Protein 4E0A (pdb70)

Organism: Halalkalibacterium halodurans (strain ATCC BAA-125 / DSM 18197 / FERM 7344 / JCM 9153 / C-125) (NCBI:txid272558)

Structure (mmCIF, N/CA/C/O backbone):
data_4E0A
#
_entry.id   4E0A
#
_cell.length_a   39.384
_cell.length_b   99.414
_cell.length_c   39.398
_cell.angle_alpha   90.00
_cell.angle_beta   92.70
_cell.angle_gamma   90.00
#
_symmetry.space_group_name_H-M   'P 1 21 1'
#
loop_
_entity.id
_entity.type
_entity.pdbx_description
1 polymer 'BH1408 protein'
2 non-polymer GLYCEROL
3 non-polymer 'ACETIC ACID'
4 non-polymer 'PHOSPHATE ION'
5 water water
#
loop_
_atom_site.group_PDB
_atom_site.id
_atom_site.type_symbol
_atom_site.label_atom_id
_atom_site.label_alt_id
_atom_site.label_comp_id
_atom_site.label_asym_id
_atom_site.label_entity_id
_atom_site.label_seq_id
_atom_site.pdbx_PDB_ins_code
_atom_site.Cartn_x
_atom_site.Cartn_y
_atom_site.Cartn_z
_atom_site.occupancy
_atom_site.B_iso_or_equiv
_atom_site.auth_seq_id
_atom_site.auth_comp_id
_atom_site.auth_asym_id
_atom_site.auth_atom_id
_atom_site.pdbx_PDB_model_num
ATOM 9 N N . ILE A 1 2 ? 4.602 31.162 -6.880 1.00 19.46 2 ILE A N 1
ATOM 10 C CA . ILE A 1 2 ? 6.032 30.900 -6.756 1.00 18.87 2 ILE A CA 1
ATOM 11 C C . ILE A 1 2 ? 6.810 32.172 -6.427 1.00 17.14 2 ILE A C 1
ATOM 12 O O . ILE A 1 2 ? 6.382 33.281 -6.759 1.00 18.34 2 ILE A O 1
ATOM 17 N N . ILE A 1 3 ? 7.946 31.987 -5.763 1.00 19.01 3 ILE A N 1
ATOM 18 C CA . ILE A 1 3 ? 8.993 32.993 -5.672 1.00 16.88 3 ILE A CA 1
ATOM 19 C C . ILE A 1 3 ? 10.188 32.515 -6.508 1.00 16.01 3 ILE A C 1
ATOM 20 O O . ILE A 1 3 ? 10.599 31.360 -6.424 1.00 12.78 3 ILE A O 1
ATOM 25 N N . ARG A 1 4 ? 10.722 33.402 -7.339 1.00 14.30 4 ARG A N 1
ATOM 26 C CA . ARG A 1 4 ? 11.875 33.077 -8.174 1.00 13.76 4 ARG A CA 1
ATOM 27 C C . ARG A 1 4 ? 12.702 34.336 -8.350 1.00 15.11 4 ARG A C 1
ATOM 28 O O . ARG A 1 4 ? 12.239 35.426 -8.050 1.00 10.10 4 ARG A O 1
ATOM 36 N N . GLU A 1 5 ? 13.925 34.190 -8.838 1.00 12.54 5 GLU A N 1
ATOM 37 C CA . GLU A 1 5 ? 14.693 35.359 -9.213 1.00 15.11 5 GLU A CA 1
ATOM 38 C C . GLU A 1 5 ? 14.080 35.990 -10.443 1.00 13.82 5 GLU A C 1
ATOM 39 O O . GLU A 1 5 ? 13.475 35.314 -11.267 1.00 11.59 5 GLU A O 1
ATOM 45 N N . ALA A 1 6 ? 14.219 37.306 -10.542 1.00 14.67 6 ALA A N 1
ATOM 46 C CA . ALA A 1 6 ? 13.703 38.046 -11.677 1.00 12.38 6 ALA A CA 1
ATOM 47 C C . ALA A 1 6 ? 14.488 37.727 -12.944 1.00 13.88 6 ALA A C 1
ATOM 48 O O . ALA A 1 6 ? 15.624 37.229 -12.901 1.00 15.06 6 ALA A O 1
ATOM 50 N N . THR A 1 7 ? 13.872 38.004 -14.079 1.00 15.93 7 THR A N 1
ATOM 51 C CA . THR A 1 7 ? 14.624 38.080 -15.321 1.00 23.95 7 THR A CA 1
ATOM 52 C C . THR A 1 7 ? 14.436 39.476 -15.895 1.00 23.19 7 THR A C 1
ATOM 53 O O . THR A 1 7 ? 13.597 40.251 -15.421 1.00 16.82 7 THR A O 1
ATOM 57 N N . VAL A 1 8 ? 15.210 39.794 -16.922 1.00 26.95 8 VAL A N 1
ATOM 58 C CA . VAL A 1 8 ? 15.118 41.100 -17.566 1.00 31.28 8 VAL A CA 1
ATOM 59 C C . VAL A 1 8 ? 13.696 41.378 -18.053 1.00 21.33 8 VAL A C 1
ATOM 60 O O . VAL A 1 8 ? 13.198 42.492 -17.936 1.00 23.58 8 VAL A O 1
ATOM 64 N N . GLN A 1 9 ? 13.035 40.343 -18.545 1.00 17.82 9 GLN A N 1
ATOM 65 C CA . GLN A 1 9 ? 11.656 40.427 -19.029 1.00 25.95 9 GLN A CA 1
ATOM 66 C C . GLN A 1 9 ? 10.637 40.871 -17.954 1.00 20.67 9 GLN A C 1
ATOM 67 O O . GLN A 1 9 ? 9.505 41.232 -18.271 1.00 20.71 9 GLN A O 1
ATOM 73 N N . ASP A 1 10 ? 11.043 40.842 -16.688 1.00 15.40 10 ASP A N 1
ATOM 74 C CA . ASP A 1 10 ? 10.172 41.259 -15.593 1.00 14.76 10 ASP A CA 1
ATOM 75 C C . ASP A 1 10 ? 10.114 42.780 -15.419 1.00 12.24 10 ASP A C 1
ATOM 76 O O . ASP A 1 10 ? 9.332 43.273 -14.613 1.00 12.61 10 ASP A O 1
ATOM 81 N N . TYR A 1 11 ? 10.927 43.510 -16.186 1.00 9.91 11 TYR A N 1
ATOM 82 C CA . TYR A 1 11 ? 11.096 44.944 -15.954 1.00 12.16 11 TYR A CA 1
ATOM 83 C C . TYR A 1 11 ? 9.785 45.736 -15.866 1.00 10.84 11 TYR A C 1
ATOM 84 O O . TYR A 1 11 ? 9.563 46.474 -14.903 1.00 10.99 11 TYR A O 1
ATOM 93 N N . GLU A 1 12 ? 8.928 45.599 -16.871 1.00 11.96 12 GLU A N 1
ATOM 94 C CA . GLU A 1 12 ? 7.740 46.441 -16.952 1.00 13.49 12 GLU A CA 1
ATOM 95 C C . GLU A 1 12 ? 6.847 46.299 -15.725 1.00 15.27 12 GLU A C 1
ATOM 96 O O . GLU A 1 12 ? 6.401 47.292 -15.152 1.00 14.01 12 GLU A O 1
ATOM 102 N N . GLU A 1 13 ? 6.611 45.062 -15.315 1.00 13.49 13 GLU A N 1
ATOM 103 C CA . GLU A 1 13 ? 5.833 44.802 -14.117 1.00 14.99 13 GLU A CA 1
ATOM 104 C C . GLU A 1 13 ? 6.518 45.282 -12.852 1.00 12.42 13 GLU A C 1
ATOM 105 O O . GLU A 1 13 ? 5.880 45.872 -11.983 1.00 11.80 13 GLU A O 1
ATOM 111 N N . VAL A 1 14 ? 7.809 44.995 -12.726 1.00 8.37 14 VAL A N 1
ATOM 112 C CA . VAL A 1 14 ? 8.540 45.466 -11.559 1.00 6.54 14 VAL A CA 1
ATOM 113 C C . VAL A 1 14 ? 8.544 46.998 -11.500 1.00 14.37 14 VAL A C 1
ATOM 114 O O . VAL A 1 14 ? 8.369 47.579 -10.428 1.00 10.18 14 VAL A O 1
ATOM 118 N N . ALA A 1 15 ? 8.708 47.648 -12.654 1.00 12.93 15 ALA A N 1
ATOM 119 C CA . ALA A 1 15 ? 8.686 49.110 -12.710 1.00 11.52 15 ALA A CA 1
ATOM 120 C C . ALA A 1 15 ? 7.354 49.697 -12.233 1.00 13.36 15 ALA A C 1
ATOM 121 O O . ALA A 1 15 ? 7.321 50.702 -11.508 1.00 14.06 15 ALA A O 1
ATOM 123 N N . ARG A 1 16 ? 6.262 49.065 -12.638 1.00 11.07 16 ARG A N 1
ATOM 124 C CA . ARG A 1 16 ? 4.927 49.518 -12.266 1.00 14.56 16 ARG A CA 1
ATOM 125 C C . ARG A 1 16 ? 4.756 49.494 -10.750 1.00 14.82 16 ARG A C 1
ATOM 126 O O . ARG A 1 16 ? 4.249 50.449 -10.142 1.00 12.73 16 ARG A O 1
ATOM 134 N N . LEU A 1 17 ? 5.196 48.403 -10.135 1.00 13.67 17 LEU A N 1
ATOM 135 C CA . LEU A 1 17 ? 5.178 48.299 -8.677 1.00 10.03 17 LEU A CA 1
ATOM 136 C C . LEU A 1 17 ? 6.065 49.350 -8.021 1.00 13.79 17 LEU A C 1
ATOM 137 O O . LEU A 1 17 ? 5.675 49.949 -7.023 1.00 15.75 17 LEU A O 1
ATOM 142 N N . HIS A 1 18 ? 7.253 49.574 -8.573 1.00 11.29 18 HIS A N 1
ATOM 143 C CA . HIS A 1 18 ? 8.149 50.571 -8.000 1.00 10.03 18 HIS A CA 1
ATOM 144 C C . HIS A 1 18 ? 7.490 51.949 -8.014 1.00 11.85 18 HIS A C 1
ATOM 145 O O . HIS A 1 18 ? 7.621 52.730 -7.065 1.00 11.57 18 HIS A O 1
ATOM 152 N N . THR A 1 19 ? 6.756 52.222 -9.087 1.00 14.48 19 THR A N 1
ATOM 153 C CA . THR A 1 19 ? 6.073 53.502 -9.246 1.00 15.97 19 THR A CA 1
ATOM 154 C C . THR A 1 19 ? 4.978 53.756 -8.202 1.00 17.19 19 THR A C 1
ATOM 155 O O . THR A 1 19 ? 4.856 54.885 -7.717 1.00 11.68 19 THR A O 1
ATOM 159 N N . GLN A 1 20 ? 4.182 52.732 -7.865 1.00 9.84 20 GLN A N 1
ATOM 160 C CA . GLN A 1 20 ? 3.207 52.866 -6.783 1.00 11.34 20 GLN A CA 1
ATOM 161 C C . GLN A 1 20 ? 3.888 53.417 -5.538 1.00 12.22 20 GLN A C 1
ATOM 162 O O . GLN A 1 20 ? 3.432 54.404 -4.951 1.00 13.03 20 GLN A O 1
ATOM 168 N N . VAL A 1 21 ? 4.986 52.778 -5.141 1.00 12.40 21 VAL A N 1
ATOM 169 C CA . VAL A 1 21 ? 5.694 53.192 -3.935 1.00 13.95 21 VAL A CA 1
ATOM 170 C C . VAL A 1 21 ? 6.367 54.557 -4.127 1.00 14.96 21 VAL A C 1
ATOM 171 O O . VAL A 1 21 ? 6.319 55.411 -3.234 1.00 11.76 21 VAL A O 1
ATOM 175 N N . HIS A 1 22 ? 6.956 54.782 -5.300 1.00 11.53 22 HIS A N 1
ATOM 176 C CA . HIS A 1 22 ? 7.596 56.070 -5.538 1.00 7.55 22 HIS A CA 1
ATOM 177 C C . HIS A 1 22 ? 6.599 57.212 -5.428 1.00 11.49 22 HIS A C 1
ATOM 178 O O . HIS A 1 22 ? 6.867 58.215 -4.764 1.00 10.70 22 HIS A O 1
ATOM 185 N N . GLU A 1 23 ? 5.447 57.054 -6.069 1.00 11.99 23 GLU A N 1
ATOM 186 C CA . GLU A 1 23 ? 4.418 58.082 -6.002 1.00 17.24 23 GLU A CA 1
ATOM 187 C C . GLU A 1 23 ? 3.931 58.362 -4.566 1.00 15.09 23 GLU A C 1
ATOM 188 O O . GLU A 1 23 ? 3.624 59.505 -4.230 1.00 14.39 23 GLU A O 1
ATOM 194 N N . ALA A 1 24 ? 3.866 57.330 -3.729 1.00 15.25 24 ALA A N 1
ATOM 195 C CA . ALA A 1 24 ? 3.495 57.528 -2.326 1.00 17.08 24 ALA A CA 1
ATOM 196 C C . ALA A 1 24 ? 4.494 58.462 -1.670 1.00 17.11 24 ALA A C 1
ATOM 197 O O . ALA A 1 24 ? 4.126 59.358 -0.915 1.00 18.64 24 ALA A O 1
ATOM 199 N N . HIS A 1 25 ? 5.765 58.263 -1.992 1.00 13.51 25 HIS A N 1
ATOM 200 C CA . HIS A 1 25 ? 6.837 59.048 -1.405 1.00 10.63 25 HIS A CA 1
ATOM 201 C C . HIS A 1 25 ? 6.814 60.476 -1.960 1.00 10.35 25 HIS A C 1
ATOM 202 O O . HIS A 1 25 ? 7.042 61.438 -1.224 1.00 13.96 25 HIS A O 1
ATOM 209 N N . VAL A 1 26 ? 6.516 60.617 -3.247 1.00 6.94 26 VAL A N 1
ATOM 210 C CA . VAL A 1 26 ? 6.366 61.950 -3.840 1.00 12.68 26 VAL A CA 1
ATOM 211 C C . VAL A 1 26 ? 5.228 62.713 -3.155 1.00 12.10 26 VAL A C 1
ATOM 212 O O . VAL A 1 26 ? 5.349 63.897 -2.852 1.00 10.05 26 VAL A O 1
ATOM 216 N N . LYS A 1 27 ? 4.136 62.008 -2.885 1.00 12.83 27 LYS A N 1
ATOM 217 C CA . LYS A 1 27 ? 2.971 62.596 -2.244 1.00 16.09 27 LYS A CA 1
ATOM 218 C C . LYS A 1 27 ? 3.312 63.156 -0.864 1.00 17.05 27 LYS A C 1
ATOM 219 O O . LYS A 1 27 ? 2.926 64.281 -0.525 1.00 14.79 27 LYS A O 1
ATOM 225 N N . GLU A 1 28 ? 4.041 62.376 -0.067 1.00 15.67 28 GLU A N 1
ATOM 226 C CA . GLU A 1 28 ? 4.289 62.734 1.335 1.00 15.69 28 GLU A CA 1
ATOM 227 C C . GLU A 1 28 ? 5.556 63.561 1.563 1.00 18.30 28 GLU A C 1
ATOM 228 O O . GLU A 1 28 ? 5.640 64.332 2.523 1.00 19.37 28 GLU A O 1
ATOM 234 N N . ARG A 1 29 ? 6.554 63.372 0.705 1.00 14.75 29 ARG A N 1
ATOM 235 C CA . ARG A 1 29 ? 7.815 64.098 0.829 1.00 11.89 29 ARG A CA 1
ATOM 236 C C . ARG A 1 29 ? 8.264 64.584 -0.547 1.00 11.85 29 ARG A C 1
ATOM 237 O O . ARG A 1 29 ? 9.284 64.124 -1.069 1.00 12.91 29 ARG A O 1
ATOM 245 N N . GLY A 1 30 ? 7.500 65.501 -1.127 1.00 16.99 30 GLY A N 1
ATOM 246 C CA . GLY A 1 30 ? 7.813 66.046 -2.435 1.00 20.76 30 GLY A CA 1
ATOM 247 C C . GLY A 1 30 ? 9.062 66.909 -2.429 1.00 19.79 30 GLY A C 1
ATOM 248 O O . GLY A 1 30 ? 9.566 67.286 -3.489 1.00 17.04 30 GLY A O 1
ATOM 249 N N . ASP A 1 31 ? 9.564 67.222 -1.232 1.00 17.47 31 ASP A N 1
ATOM 250 C CA . ASP A 1 31 ? 10.770 68.024 -1.097 1.00 17.74 31 ASP A CA 1
ATOM 251 C C . ASP A 1 31 ? 12.002 67.173 -1.363 1.00 18.13 31 ASP A C 1
ATOM 252 O O . ASP A 1 31 ? 13.075 67.691 -1.696 1.00 17.57 31 ASP A O 1
ATOM 257 N N . ILE A 1 32 ? 11.834 65.858 -1.235 1.00 13.40 32 ILE A N 1
ATOM 258 C CA . ILE A 1 32 ? 12.921 64.920 -1.439 1.00 9.69 32 ILE A CA 1
ATOM 259 C C . ILE A 1 32 ? 12.710 64.170 -2.752 1.00 12.67 32 ILE A C 1
ATOM 260 O O . ILE A 1 32 ? 13.640 64.016 -3.548 1.00 13.65 32 ILE A O 1
ATOM 265 N N . PHE A 1 33 ? 11.477 63.713 -2.972 1.00 9.22 33 PHE A N 1
ATOM 266 C CA . PHE A 1 33 ? 11.173 62.821 -4.092 1.00 11.47 33 PHE A CA 1
ATOM 267 C C . PHE A 1 33 ? 10.519 63.571 -5.243 1.00 15.77 33 PHE A C 1
ATOM 268 O O . PHE A 1 33 ? 9.755 64.508 -5.042 1.00 13.79 33 PHE A O 1
ATOM 276 N N . ARG A 1 34 ? 10.828 63.143 -6.457 1.00 12.66 34 ARG A N 1
ATOM 277 C CA . ARG A 1 34 ? 10.368 63.832 -7.649 1.00 12.02 34 ARG A CA 1
ATOM 278 C C . ARG A 1 34 ? 9.576 62.865 -8.533 1.00 10.15 34 ARG A C 1
ATOM 279 O O . ARG A 1 34 ? 9.973 61.711 -8.711 1.00 7.94 34 ARG A O 1
ATOM 287 N N . SER A 1 35 ? 8.462 63.337 -9.087 1.00 10.83 35 SER A N 1
ATOM 288 C CA . SER A 1 35 ? 7.705 62.541 -10.051 1.00 18.58 35 SER A CA 1
ATOM 289 C C . SER A 1 35 ? 8.498 62.375 -11.330 1.00 14.87 35 SER A C 1
ATOM 290 O O . SER A 1 35 ? 9.134 63.321 -11.797 1.00 12.79 35 SER A O 1
ATOM 293 N N . ASN A 1 36 ? 8.429 61.188 -11.919 1.00 14.56 36 ASN A N 1
ATOM 294 C CA . ASN A 1 36 ? 9.074 60.944 -13.204 1.00 16.47 36 ASN A CA 1
ATOM 295 C C . ASN A 1 36 ? 8.475 59.716 -13.829 1.00 11.39 36 ASN A C 1
ATOM 296 O O . ASN A 1 36 ? 7.956 58.848 -13.134 1.00 11.31 36 ASN A O 1
ATOM 301 N N . GLU A 1 37 ? 8.558 59.627 -15.144 1.00 10.17 37 GLU A N 1
ATOM 302 C CA . GLU A 1 37 ? 8.107 58.425 -15.824 1.00 13.71 37 GLU A CA 1
ATOM 303 C C . GLU A 1 37 ? 9.246 57.968 -16.732 1.00 14.26 37 GLU A C 1
ATOM 304 O O . GLU A 1 37 ? 9.606 58.682 -17.672 1.00 18.50 37 GLU A O 1
ATOM 310 N N . PRO A 1 38 ? 9.830 56.785 -16.460 1.00 12.70 38 PRO A N 1
ATOM 311 C CA . PRO A 1 38 ? 9.489 55.852 -15.382 1.00 12.44 38 PRO A CA 1
ATOM 312 C C . PRO A 1 38 ? 10.164 56.271 -14.094 1.00 12.21 38 PRO A C 1
ATOM 313 O O . PRO A 1 38 ? 10.879 57.253 -14.122 1.00 12.49 38 PRO A O 1
ATOM 317 N N . THR A 1 39 ? 9.927 55.544 -13.004 1.00 14.56 39 THR A N 1
ATOM 318 C CA . THR A 1 39 ? 10.575 55.826 -11.725 1.00 14.40 39 THR A CA 1
ATOM 319 C C . THR A 1 39 ? 11.705 54.843 -11.516 1.00 14.65 39 THR A C 1
ATOM 320 O O . THR A 1 39 ? 12.550 55.043 -10.659 1.00 17.28 39 THR A O 1
ATOM 324 N N . LEU A 1 40 ? 11.708 53.776 -12.309 1.00 12.31 40 LEU A N 1
ATOM 325 C CA . LEU A 1 40 ? 12.759 52.763 -12.260 1.00 14.83 40 LEU A CA 1
ATOM 326 C C . LEU A 1 40 ? 13.471 52.694 -13.609 1.00 13.49 40 LEU A C 1
ATOM 327 O O . LEU A 1 40 ? 12.858 52.434 -14.652 1.00 16.74 40 LEU A O 1
ATOM 332 N N . ASN A 1 41 ? 14.775 52.922 -13.588 1.00 10.12 41 ASN A N 1
ATOM 333 C CA . ASN A 1 41 ? 15.556 52.877 -14.819 1.00 11.15 41 ASN A CA 1
ATOM 334 C C . ASN A 1 41 ? 15.737 51.421 -15.251 1.00 14.01 41 ASN A C 1
ATOM 335 O O . ASN A 1 41 ? 16.117 50.577 -14.437 1.00 11.89 41 ASN A O 1
ATOM 340 N N . PRO A 1 42 ? 15.437 51.116 -16.525 1.00 17.04 42 PRO A N 1
ATOM 341 C CA . PRO A 1 42 ? 15.548 49.747 -17.045 1.00 22.38 42 PRO A CA 1
ATOM 342 C C . PRO A 1 42 ? 16.972 49.179 -17.016 1.00 21.32 42 PRO A C 1
ATOM 343 O O . PRO A 1 42 ? 17.139 48.009 -16.673 1.00 17.93 42 PRO A O 1
ATOM 347 N N . SER A 1 43 ? 17.977 49.979 -17.376 1.00 17.67 43 SER A N 1
ATOM 348 C CA . SER A 1 43 ? 19.361 49.508 -17.310 1.00 18.84 43 SER A CA 1
ATOM 349 C C . SER A 1 43 ? 19.796 49.217 -15.871 1.00 19.13 43 SER A C 1
ATOM 350 O O . SER A 1 43 ? 20.530 48.260 -15.612 1.00 18.33 43 SER A O 1
ATOM 353 N N . ARG A 1 44 ? 19.329 50.024 -14.930 1.00 17.14 44 ARG A N 1
ATOM 354 C CA . ARG A 1 44 ? 19.698 49.813 -13.538 1.00 19.59 44 ARG A CA 1
ATOM 355 C C . ARG A 1 44 ? 18.981 48.601 -12.943 1.00 22.83 44 ARG A C 1
ATOM 356 O O . ARG A 1 44 ? 19.516 47.911 -12.071 1.00 20.60 44 ARG A O 1
ATOM 364 N N . PHE A 1 45 ? 17.770 48.340 -13.425 1.00 18.06 45 PHE A N 1
ATOM 365 C CA . PHE A 1 45 ? 17.084 47.111 -13.070 1.00 16.00 45 PHE A CA 1
ATOM 366 C C . PHE A 1 45 ? 17.914 45.930 -13.571 1.00 18.46 45 PHE A C 1
ATOM 367 O O . PHE A 1 45 ? 18.218 45.005 -12.817 1.00 14.60 45 PHE A O 1
ATOM 375 N N . GLN A 1 46 ? 18.293 45.970 -14.843 1.00 17.71 46 GLN A N 1
ATOM 376 C CA . GLN A 1 46 ? 19.073 44.879 -15.417 1.00 22.65 46 GLN A CA 1
ATOM 377 C C . GLN A 1 46 ? 20.370 44.641 -14.631 1.00 22.15 46 GLN A C 1
ATOM 378 O O . GLN A 1 46 ? 20.740 43.502 -14.361 1.00 19.61 46 GLN A O 1
ATOM 384 N N . ALA A 1 47 ? 21.048 45.718 -14.249 1.00 14.42 47 ALA A N 1
ATOM 385 C CA . ALA A 1 47 ? 22.262 45.579 -13.448 1.00 20.19 47 ALA A CA 1
ATOM 386 C C . ALA A 1 47 ? 21.998 44.900 -12.105 1.00 21.15 47 ALA A C 1
ATOM 387 O O . ALA A 1 47 ? 22.855 44.175 -11.603 1.00 20.58 47 ALA A O 1
ATOM 389 N N . ALA A 1 48 ? 20.827 45.139 -11.513 1.00 17.07 48 ALA A N 1
ATOM 390 C CA . ALA A 1 48 ? 20.540 44.569 -10.201 1.00 15.57 48 ALA A CA 1
ATOM 391 C C . ALA A 1 48 ? 20.280 43.092 -10.368 1.00 16.97 48 ALA A C 1
ATOM 392 O O . ALA A 1 48 ? 20.723 42.280 -9.554 1.00 17.85 48 ALA A O 1
ATOM 394 N N . VAL A 1 49 ? 19.566 42.753 -11.440 1.00 15.32 49 VAL A N 1
ATOM 395 C CA . VAL A 1 49 ? 19.254 41.365 -11.754 1.00 19.14 49 VAL A CA 1
ATOM 396 C C . VAL A 1 49 ? 20.526 40.521 -11.960 1.00 23.58 49 VAL A C 1
ATOM 397 O O . VAL A 1 49 ? 20.628 39.388 -11.470 1.00 24.15 49 VAL A O 1
ATOM 401 N N . GLN A 1 50 ? 21.500 41.092 -12.659 1.00 24.41 50 GLN A N 1
ATOM 402 C CA . GLN A 1 50 ? 22.689 40.359 -13.080 1.00 24.71 50 GLN A CA 1
ATOM 403 C C . GLN A 1 50 ? 23.920 40.658 -12.230 1.00 26.61 50 GLN A C 1
ATOM 404 O O . GLN A 1 50 ? 24.976 40.065 -12.436 1.00 27.31 50 GLN A O 1
ATOM 410 N N . GLY A 1 51 ? 23.784 41.579 -11.283 1.00 25.43 51 GLY A N 1
ATOM 411 C CA . GLY A 1 51 ? 24.911 42.031 -10.484 1.00 25.28 51 GLY A CA 1
ATOM 412 C C . GLY A 1 51 ? 25.559 40.936 -9.659 1.00 26.53 51 GLY A C 1
ATOM 413 O O . GLY A 1 51 ? 24.902 39.978 -9.249 1.00 25.08 51 GLY A O 1
ATOM 414 N N . GLU A 1 52 ? 26.858 41.082 -9.421 1.00 27.41 52 GLU A N 1
ATOM 415 C CA . GLU A 1 52 ? 27.607 40.103 -8.640 1.00 34.39 52 GLU A CA 1
ATOM 416 C C . GLU A 1 52 ? 27.130 40.045 -7.192 1.00 28.47 52 GLU A C 1
ATOM 417 O O . GLU A 1 52 ? 27.079 38.974 -6.586 1.00 34.30 52 GLU A O 1
ATOM 423 N N . LYS A 1 53 ? 26.776 41.200 -6.643 1.00 22.30 53 LYS A N 1
ATOM 424 C CA . LYS A 1 53 ? 26.437 41.283 -5.230 1.00 21.30 53 LYS A CA 1
ATOM 425 C C . LYS A 1 53 ? 24.960 41.634 -4.995 1.00 21.53 53 LYS A C 1
ATOM 426 O O . LYS A 1 53 ? 24.550 41.837 -3.860 1.00 19.73 53 LYS A O 1
ATOM 432 N N . SER A 1 54 ? 24.170 41.703 -6.067 1.00 17.71 54 SER A N 1
ATOM 433 C CA . SER A 1 54 ? 22.746 42.023 -5.951 1.00 11.91 54 SER A CA 1
ATOM 434 C C . SER A 1 54 ? 21.873 40.858 -6.406 1.00 11.75 54 SER A C 1
ATOM 435 O O . SER A 1 54 ? 22.314 39.993 -7.166 1.00 15.90 54 SER A O 1
ATOM 438 N N . THR A 1 55 ? 20.635 40.835 -5.922 1.00 13.72 55 THR A N 1
ATOM 439 C CA . THR A 1 55 ? 19.671 39.810 -6.291 1.00 14.32 55 THR A CA 1
ATOM 440 C C . THR A 1 55 ? 18.273 40.428 -6.370 1.00 14.60 55 THR A C 1
ATOM 441 O O . THR A 1 55 ? 17.891 41.221 -5.509 1.00 12.59 55 THR A O 1
ATOM 445 N N . VAL A 1 56 ? 17.508 40.056 -7.390 1.00 12.67 56 VAL A N 1
ATOM 446 C CA . VAL A 1 56 ? 16.128 40.526 -7.488 1.00 11.53 56 VAL A CA 1
ATOM 447 C C . VAL A 1 56 ? 15.182 39.345 -7.413 1.00 10.95 56 VAL A C 1
ATOM 448 O O . VAL A 1 56 ? 15.341 38.375 -8.156 1.00 12.70 56 VAL A O 1
ATOM 452 N N . LEU A 1 57 ? 14.222 39.418 -6.492 1.00 10.19 57 LEU A N 1
ATOM 453 C CA . LEU A 1 57 ? 13.252 38.335 -6.260 1.00 9.61 57 LEU A CA 1
ATOM 454 C C . LEU A 1 57 ? 11.867 38.805 -6.664 1.00 11.75 57 LEU A C 1
ATOM 455 O O . LEU A 1 57 ? 11.530 39.957 -6.432 1.00 8.70 57 LEU A O 1
ATOM 460 N N . VAL A 1 58 ? 11.066 37.932 -7.275 1.00 13.86 58 VAL A N 1
ATOM 461 C CA . VAL A 1 58 ? 9.683 38.282 -7.602 1.00 13.42 58 VAL A CA 1
ATOM 462 C C . VAL A 1 58 ? 8.728 37.205 -7.124 1.00 14.51 58 VAL A C 1
ATOM 463 O O . VAL A 1 58 ? 9.072 36.025 -7.086 1.00 15.40 58 VAL A O 1
ATOM 467 N N . PHE A 1 59 ? 7.536 37.637 -6.735 1.00 10.40 59 PHE A N 1
ATOM 468 C CA . PHE A 1 59 ? 6.454 36.743 -6.390 1.00 13.31 59 PHE A CA 1
ATOM 469 C C . PHE A 1 59 ? 5.488 36.734 -7.571 1.00 16.54 59 PHE A C 1
ATOM 470 O O . PHE A 1 59 ? 5.031 37.793 -8.009 1.00 14.65 59 PHE A O 1
ATOM 478 N N . VAL A 1 60 ? 5.184 35.548 -8.098 1.00 18.79 60 VAL A N 1
ATOM 479 C CA . VAL A 1 60 ? 4.271 35.432 -9.236 1.00 18.83 60 VAL A CA 1
ATOM 480 C C . VAL A 1 60 ? 3.066 34.606 -8.833 1.00 22.92 60 VAL A C 1
ATOM 481 O O . VAL A 1 60 ? 3.214 33.472 -8.375 1.00 25.91 60 VAL A O 1
ATOM 485 N N . ASP A 1 61 ? 1.874 35.170 -9.002 1.00 30.39 61 ASP A N 1
ATOM 486 C CA . ASP A 1 61 ? 0.649 34.503 -8.568 1.00 38.16 61 ASP A CA 1
ATOM 487 C C . ASP A 1 61 ? -0.356 34.384 -9.703 1.00 33.53 61 ASP A C 1
ATOM 488 O O . ASP A 1 61 ? -1.307 33.602 -9.624 1.00 32.79 61 ASP A O 1
ATOM 493 N N . GLU A 1 62 ? -0.153 35.180 -10.746 1.00 33.41 62 GLU A N 1
ATOM 494 C CA . GLU A 1 62 ? -1.067 35.197 -11.878 1.00 38.93 62 GLU A CA 1
ATOM 495 C C . GLU A 1 62 ? -0.325 35.353 -13.188 1.00 37.02 62 GLU A C 1
ATOM 496 O O . GLU A 1 62 ? 0.741 35.969 -13.230 1.00 36.48 62 GLU A O 1
ATOM 502 N N . ARG A 1 63 ? -0.893 34.786 -14.251 1.00 40.09 63 ARG A N 1
ATOM 503 C CA . ARG A 1 63 ? -0.306 34.888 -15.581 1.00 46.99 63 ARG A CA 1
ATOM 504 C C . ARG A 1 63 ? -0.030 36.346 -15.933 1.00 49.36 63 ARG A C 1
ATOM 505 O O . ARG A 1 63 ? -0.916 37.200 -15.834 1.00 46.17 63 ARG A O 1
ATOM 513 N N . GLU A 1 64 ? 1.217 36.615 -16.313 1.00 54.08 64 GLU A N 1
ATOM 514 C CA . GLU A 1 64 ? 1.668 37.959 -16.665 1.00 55.93 64 GLU A CA 1
ATOM 515 C C . GLU A 1 64 ? 1.429 38.974 -15.541 1.00 53.12 64 GLU A C 1
ATOM 516 O O . GLU A 1 64 ? 1.158 40.147 -15.809 1.00 55.60 64 GLU A O 1
ATOM 522 N N . LYS A 1 65 ? 1.527 38.524 -14.289 1.00 46.20 65 LYS A N 1
ATOM 523 C CA . LYS A 1 65 ? 1.389 39.433 -13.147 1.00 38.61 65 LYS A CA 1
ATOM 524 C C . LYS A 1 65 ? 2.362 39.180 -11.984 1.00 31.14 65 LYS A C 1
ATOM 525 O O . LYS A 1 65 ? 2.271 38.176 -11.270 1.00 35.32 65 LYS A O 1
ATOM 531 N N . ILE A 1 66 ? 3.287 40.119 -11.800 1.00 17.59 66 ILE A N 1
ATOM 532 C CA . ILE A 1 66 ? 4.177 40.110 -10.645 1.00 12.46 66 ILE A CA 1
ATOM 533 C C . ILE A 1 66 ? 3.443 40.768 -9.483 1.00 17.13 66 ILE A C 1
ATOM 534 O O . ILE A 1 66 ? 3.098 41.950 -9.557 1.00 17.17 66 ILE A O 1
ATOM 539 N N . GLY A 1 67 ? 3.201 40.015 -8.414 1.00 12.70 67 GLY A N 1
ATOM 540 C CA . GLY A 1 67 ? 2.529 40.569 -7.252 1.00 14.36 67 GLY A CA 1
ATOM 541 C C . GLY A 1 67 ? 3.421 41.312 -6.268 1.00 13.95 67 GLY A C 1
ATOM 542 O O . GLY A 1 67 ? 2.927 42.084 -5.456 1.00 12.71 67 GLY A O 1
ATOM 543 N N . ALA A 1 68 ? 4.731 41.072 -6.331 1.00 11.28 68 ALA A N 1
ATOM 544 C CA . ALA A 1 68 ? 5.673 41.685 -5.403 1.00 11.53 68 ALA A CA 1
ATOM 545 C C . ALA A 1 68 ? 7.090 41.496 -5.913 1.00 10.13 68 ALA A C 1
ATOM 546 O O . ALA A 1 68 ? 7.361 40.574 -6.675 1.00 11.86 68 ALA A O 1
ATOM 548 N N . TYR A 1 69 ? 8.003 42.348 -5.473 1.00 6.65 69 TYR A N 1
ATOM 549 C CA . TYR A 1 69 ? 9.408 42.103 -5.775 1.00 8.10 69 TYR A CA 1
ATOM 550 C C . TYR A 1 69 ? 10.282 42.728 -4.718 1.00 8.05 69 TYR A C 1
ATOM 551 O O . TYR A 1 69 ? 9.841 43.573 -3.925 1.00 8.98 69 TYR A O 1
ATOM 560 N N . SER A 1 70 ? 11.541 42.327 -4.725 1.00 5.73 70 SER A N 1
ATOM 561 C CA . SER A 1 70 ? 12.502 42.919 -3.813 1.00 8.76 70 SER A CA 1
ATOM 562 C C . SER A 1 70 ? 13.865 42.971 -4.480 1.00 8.86 70 SER A C 1
ATOM 563 O O . SER A 1 70 ? 14.197 42.111 -5.312 1.00 9.96 70 SER A O 1
ATOM 566 N N . VAL A 1 71 ? 14.638 44.006 -4.147 1.00 8.24 71 VAL A N 1
ATOM 567 C CA . VAL A 1 71 ? 16.020 44.087 -4.578 1.00 8.07 71 VAL A CA 1
ATOM 568 C C . VAL A 1 71 ? 16.897 44.118 -3.337 1.00 10.84 71 VAL A C 1
ATOM 569 O O . VAL A 1 71 ? 16.657 44.914 -2.436 1.00 12.39 71 VAL A O 1
ATOM 573 N N . ILE A 1 72 ? 17.902 43.248 -3.285 1.00 9.33 72 ILE A N 1
ATOM 574 C CA . ILE A 1 72 ? 18.762 43.163 -2.111 1.00 6.91 72 ILE A CA 1
ATOM 575 C C . ILE A 1 72 ? 20.211 43.180 -2.571 1.00 8.74 72 ILE A C 1
ATOM 576 O O . ILE A 1 72 ? 20.502 42.878 -3.728 1.00 10.16 72 ILE A O 1
ATOM 581 N N . HIS A 1 73 ? 21.107 43.560 -1.665 1.00 13.20 73 HIS A N 1
ATOM 582 C CA . HIS A 1 73 ? 22.515 43.704 -1.976 1.00 14.28 73 HIS A CA 1
ATOM 583 C C . HIS A 1 73 ? 23.338 43.114 -0.854 1.00 16.80 73 HIS A C 1
ATOM 584 O O . HIS A 1 73 ? 23.018 43.300 0.321 1.00 16.50 73 HIS A O 1
ATOM 591 N N . L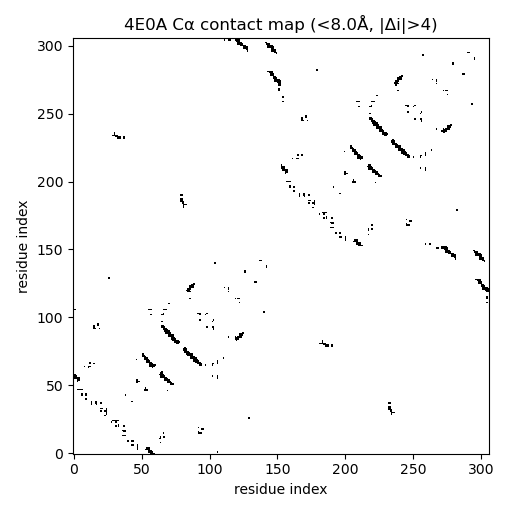EU A 1 74 ? 24.401 42.402 -1.211 1.00 12.70 74 LEU A N 1
ATOM 592 C CA . LEU A 1 74 ? 25.341 41.901 -0.216 1.00 14.02 74 LEU A CA 1
ATOM 593 C C . LEU A 1 74 ? 26.374 43.002 0.034 1.00 17.48 74 LEU A C 1
ATOM 594 O O . LEU A 1 74 ? 27.100 43.402 -0.881 1.00 18.90 74 LEU A O 1
ATOM 599 N N . VAL A 1 75 ? 26.432 43.500 1.268 1.00 16.46 75 VAL A N 1
ATOM 600 C CA . VAL A 1 75 ? 27.275 44.648 1.599 1.00 16.78 75 VAL A CA 1
ATOM 601 C C . VAL A 1 75 ? 28.326 44.230 2.619 1.00 20.65 75 VAL A C 1
ATOM 602 O O . VAL A 1 75 ? 28.003 43.595 3.616 1.00 20.31 75 VAL A O 1
ATOM 606 N N . GLN A 1 76 ? 29.589 44.560 2.360 1.00 17.60 76 GLN A N 1
ATOM 607 C CA . GLN A 1 76 ? 30.659 44.202 3.292 1.00 23.16 76 GLN A CA 1
ATOM 608 C C . GLN A 1 76 ? 31.482 45.435 3.594 1.00 22.72 76 GLN A C 1
ATOM 609 O O . GLN A 1 76 ? 31.939 46.117 2.678 1.00 27.38 76 GLN A O 1
ATOM 615 N N . THR A 1 77 ? 31.639 45.751 4.872 1.00 19.47 77 THR A N 1
ATOM 616 C CA . THR A 1 77 ? 32.437 46.921 5.244 1.00 20.68 77 THR A CA 1
ATOM 617 C C . THR A 1 77 ? 33.719 46.437 5.904 1.00 20.20 77 THR A C 1
ATOM 618 O O . THR A 1 77 ? 33.708 45.429 6.614 1.00 21.91 77 THR A O 1
ATOM 622 N N . PRO A 1 78 ? 34.833 47.143 5.663 1.00 17.92 78 PRO A N 1
ATOM 623 C CA . PRO A 1 78 ? 36.125 46.607 6.088 1.00 20.12 78 PRO A CA 1
ATOM 624 C C . PRO A 1 78 ? 36.358 46.839 7.573 1.00 18.25 78 PRO A C 1
ATOM 625 O O . PRO A 1 78 ? 35.734 47.700 8.179 1.00 22.07 78 PRO A O 1
ATOM 629 N N . LEU A 1 79 ? 37.273 46.076 8.141 1.00 17.45 79 LEU A N 1
ATOM 630 C CA . LEU A 1 79 ? 37.722 46.323 9.497 1.00 20.51 79 LEU A CA 1
ATOM 631 C C . LEU A 1 79 ? 38.361 47.710 9.542 1.00 17.66 79 LEU A C 1
ATOM 632 O O . LEU A 1 79 ? 39.178 48.055 8.681 1.00 14.61 79 LEU A O 1
ATOM 637 N N . LEU A 1 80 ? 37.941 48.517 10.512 1.00 21.31 80 LEU A N 1
ATOM 638 C CA 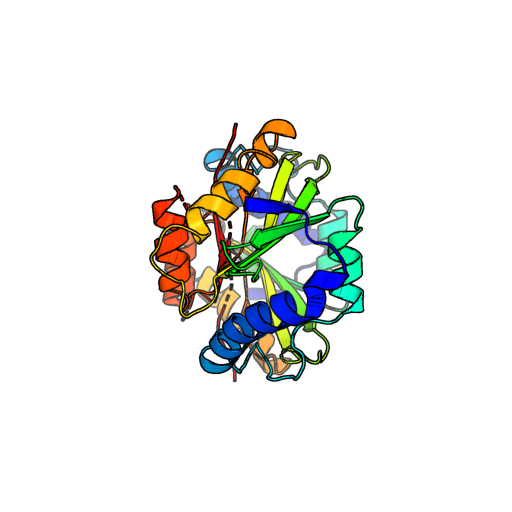. LEU A 1 80 ? 38.557 49.810 10.771 1.00 18.43 80 LEU A CA 1
ATOM 639 C C . LEU A 1 80 ? 38.957 49.836 12.245 1.00 16.85 80 LEU A C 1
ATOM 640 O O . LEU A 1 80 ? 38.469 49.021 13.029 1.00 15.85 80 LEU A O 1
ATOM 645 N N . PRO A 1 81 ? 39.872 50.741 12.621 1.00 15.49 81 PRO A N 1
ATOM 646 C CA . PRO A 1 81 ? 40.248 50.846 14.034 1.00 13.90 81 PRO A CA 1
ATOM 647 C C . PRO A 1 81 ? 39.022 51.033 14.922 1.00 13.18 81 PRO A C 1
ATOM 648 O O . PRO A 1 81 ? 38.952 50.425 15.989 1.00 15.86 81 PRO A O 1
ATOM 652 N N . THR A 1 82 ? 38.047 51.803 14.461 1.00 9.86 82 THR A N 1
ATOM 653 C CA . THR A 1 82 ? 36.916 52.150 15.321 1.00 12.24 82 THR A CA 1
ATOM 654 C C . THR A 1 82 ? 35.581 51.494 14.952 1.00 12.51 82 THR A C 1
ATOM 655 O O . THR A 1 82 ? 34.581 51.713 15.636 1.00 9.68 82 THR A O 1
ATOM 667 N N . GLN A 1 84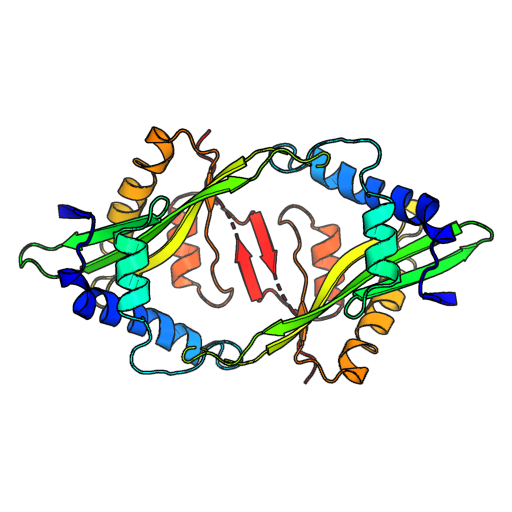 ? 33.640 47.730 13.669 1.00 11.10 84 GLN A N 1
ATOM 668 C CA . GLN A 1 84 ? 33.746 46.303 13.386 1.00 12.80 84 GLN A CA 1
ATOM 669 C C . GLN A 1 84 ? 33.545 46.083 11.896 1.00 11.82 84 GLN A C 1
ATOM 670 O O . GLN A 1 84 ? 32.810 46.838 11.249 1.00 14.73 84 GLN A O 1
ATOM 676 N N . GLN A 1 85 ? 34.239 45.084 11.360 1.00 15.42 85 GLN A N 1
ATOM 677 C CA . GLN A 1 85 ? 33.987 44.598 10.012 1.00 17.64 85 GLN A CA 1
ATOM 678 C C . GLN A 1 85 ? 32.549 44.080 9.962 1.00 18.49 85 GLN A C 1
ATOM 679 O O . GLN A 1 85 ? 32.093 43.385 10.878 1.00 17.89 85 GLN A O 1
ATOM 685 N N . ARG A 1 86 ? 31.830 44.388 8.895 1.00 20.66 86 ARG A N 1
ATOM 686 C CA . ARG A 1 86 ? 30.422 44.041 8.874 1.00 19.29 86 ARG A CA 1
ATOM 687 C C . ARG A 1 86 ? 29.944 43.499 7.530 1.00 14.14 86 ARG A C 1
ATOM 688 O O . ARG A 1 86 ? 30.248 44.052 6.475 1.00 22.30 86 ARG A O 1
ATOM 696 N N . LYS A 1 87 ? 29.171 42.425 7.593 1.00 13.26 87 LYS A N 1
ATOM 697 C CA . LYS A 1 87 ? 28.564 41.833 6.404 1.00 16.69 87 LYS A CA 1
ATOM 698 C C . LYS A 1 87 ? 27.048 41.838 6.584 1.00 14.79 87 LYS A C 1
ATOM 699 O O . LYS A 1 87 ? 26.522 41.297 7.560 1.00 12.85 87 LYS A O 1
ATOM 705 N N . THR A 1 88 ? 26.336 42.476 5.663 1.00 14.04 88 THR A N 1
ATOM 706 C CA . THR A 1 88 ? 24.884 42.523 5.772 1.00 13.32 88 THR A CA 1
ATOM 707 C C . THR A 1 88 ? 24.199 42.256 4.445 1.00 13.02 88 THR A C 1
ATOM 708 O O . THR A 1 88 ? 24.827 42.288 3.376 1.00 15.51 88 THR A O 1
ATOM 712 N N . VAL A 1 89 ? 22.901 42.006 4.524 1.00 9.04 89 VAL A N 1
ATOM 713 C CA . VAL A 1 89 ? 22.047 42.102 3.346 1.00 11.00 89 VAL A CA 1
ATOM 714 C C . VAL A 1 89 ? 21.304 43.419 3.452 1.00 13.35 89 VAL A C 1
ATOM 715 O O . VAL A 1 89 ? 20.659 43.686 4.468 1.00 15.34 89 VAL A O 1
ATOM 719 N N . TYR A 1 90 ? 21.390 44.248 2.418 1.00 11.03 90 TYR A N 1
ATOM 720 C CA . TYR A 1 90 ? 20.670 45.513 2.428 1.00 10.34 90 TYR A CA 1
ATOM 721 C C . TYR A 1 90 ? 19.513 45.454 1.448 1.00 12.08 90 TYR A C 1
ATOM 722 O O . TYR A 1 90 ? 19.706 45.199 0.251 1.00 15.12 90 TYR A O 1
ATOM 731 N N . ILE A 1 91 ? 18.308 45.659 1.961 1.00 10.01 91 ILE A N 1
ATOM 732 C CA . ILE A 1 91 ? 17.124 45.651 1.117 1.00 10.95 91 ILE A CA 1
ATOM 733 C C . ILE A 1 91 ? 16.904 47.068 0.593 1.00 9.56 91 ILE A C 1
ATOM 734 O O . ILE A 1 91 ? 16.490 47.945 1.345 1.00 9.84 91 ILE A O 1
ATOM 739 N N . SER A 1 92 ? 17.179 47.284 -0.689 1.00 6.87 92 SER A N 1
ATOM 740 C CA . SER A 1 92 ? 17.003 48.600 -1.304 1.00 10.21 92 SER A CA 1
ATOM 741 C C . SER A 1 92 ? 15.570 48.824 -1.794 1.00 15.75 92 SER A C 1
ATOM 742 O O . SER A 1 92 ? 15.103 49.958 -1.870 1.00 15.41 92 SER A O 1
ATOM 745 N N . ASP A 1 93 ? 14.865 47.737 -2.094 1.00 13.02 93 ASP A N 1
ATOM 746 C CA . ASP A 1 93 ? 13.468 47.818 -2.507 1.00 15.89 93 ASP A CA 1
ATOM 747 C C . ASP A 1 93 ? 12.702 46.594 -2.024 1.00 15.11 93 ASP A C 1
ATOM 748 O O . ASP A 1 93 ? 13.222 45.478 -2.043 1.00 12.57 93 ASP A O 1
ATOM 753 N N . LEU A 1 94 ? 11.464 46.800 -1.606 1.00 15.69 94 LEU A N 1
ATOM 754 C CA . LEU A 1 94 ? 10.544 45.684 -1.386 1.00 14.16 94 LEU A CA 1
ATOM 755 C C . LEU A 1 94 ? 9.125 46.200 -1.535 1.00 16.20 94 LEU A C 1
ATOM 756 O O . LEU A 1 94 ? 8.589 46.864 -0.631 1.00 14.90 94 LEU A O 1
ATOM 761 N N . CYS A 1 95 ? 8.508 45.877 -2.671 1.00 12.41 95 CYS A N 1
ATOM 762 C CA . CYS A 1 95 ? 7.190 46.396 -3.000 1.00 12.11 95 CYS A CA 1
ATOM 763 C C . CYS A 1 95 ? 6.186 45.270 -3.195 1.00 14.88 95 CYS A C 1
ATOM 764 O O . CYS A 1 95 ? 6.467 44.297 -3.889 1.00 13.79 95 CYS A O 1
ATOM 767 N N . VAL A 1 96 ? 5.019 45.411 -2.579 1.00 14.22 96 VAL A N 1
ATOM 768 C CA . VAL A 1 96 ? 3.900 44.520 -2.837 1.00 16.40 96 VAL A CA 1
ATOM 769 C C . VAL A 1 96 ? 2.836 45.370 -3.520 1.00 18.08 96 VAL A C 1
ATOM 770 O O . VAL A 1 96 ? 2.542 46.474 -3.069 1.00 17.95 96 VAL A O 1
ATOM 774 N N . ASP A 1 97 ? 2.306 44.865 -4.632 1.00 16.94 97 ASP A N 1
ATOM 775 C CA . ASP A 1 97 ? 1.275 45.545 -5.413 1.00 12.67 97 ASP A CA 1
ATOM 776 C C . ASP A 1 97 ? 0.128 45.941 -4.492 1.00 18.94 97 ASP A C 1
ATOM 777 O O . ASP A 1 97 ? -0.412 45.086 -3.774 1.00 14.39 97 ASP A O 1
ATOM 782 N N . GLU A 1 98 ? -0.233 47.229 -4.514 1.00 20.87 98 GLU A N 1
ATOM 783 C CA . GLU A 1 98 ? -1.294 47.787 -3.649 1.00 27.21 98 GLU A CA 1
ATOM 784 C C . GLU A 1 98 ? -2.538 46.898 -3.526 1.00 28.36 98 GLU A C 1
ATOM 785 O O . GLU A 1 98 ? -3.106 46.758 -2.449 1.00 33.38 98 GLU A O 1
ATOM 791 N N . THR A 1 99 ? -2.951 46.295 -4.635 1.00 23.78 99 THR A N 1
ATOM 792 C CA . THR A 1 99 ? -4.190 45.520 -4.673 1.00 25.50 99 THR A CA 1
ATOM 793 C C . THR A 1 99 ? -4.029 44.073 -4.204 1.00 25.08 99 THR A C 1
ATOM 794 O O . THR A 1 99 ? -5.018 43.347 -4.062 1.00 25.46 99 THR A O 1
ATOM 798 N N . ARG A 1 100 ? -2.790 43.652 -3.967 1.00 23.82 100 ARG A N 1
ATOM 799 C CA . ARG A 1 100 ? -2.530 42.267 -3.583 1.00 25.71 100 ARG A CA 1
ATOM 800 C C . ARG A 1 100 ? -2.164 42.154 -2.108 1.00 27.91 100 ARG A C 1
ATOM 801 O O . ARG A 1 100 ? -1.848 41.070 -1.617 1.00 28.93 100 ARG A O 1
ATOM 809 N N . ARG A 1 101 ? -2.212 43.275 -1.399 1.00 23.36 101 ARG A N 1
ATOM 810 C CA . ARG A 1 101 ? -1.834 43.290 0.010 1.00 28.28 101 ARG A CA 1
ATOM 811 C C . ARG A 1 101 ? -2.836 42.580 0.930 1.00 32.22 101 ARG A C 1
ATOM 812 O O . ARG A 1 101 ? -4.028 42.461 0.606 1.00 29.04 101 ARG A O 1
ATOM 820 N N . GLY A 1 102 ? -2.323 42.088 2.061 1.00 31.27 102 GLY A N 1
ATOM 821 C CA . GLY A 1 102 ? -3.135 41.498 3.113 1.00 29.93 102 GLY A CA 1
ATOM 822 C C . GLY A 1 102 ? -3.219 39.983 3.059 1.00 31.50 102 GLY A C 1
ATOM 823 O O . GLY A 1 102 ? -4.056 39.382 3.734 1.00 32.09 102 GLY A O 1
ATOM 824 N N . GLY A 1 103 ? -2.342 39.365 2.270 1.00 25.80 103 GLY A N 1
ATOM 825 C CA . GLY A 1 103 ? -2.401 37.933 2.045 1.00 21.93 103 GLY A CA 1
ATOM 826 C C . GLY A 1 103 ? -1.109 37.175 2.287 1.00 23.91 103 GLY A C 1
ATOM 827 O O . GLY A 1 103 ? -0.977 36.030 1.848 1.00 30.18 103 GLY A O 1
ATOM 828 N N . GLY A 1 104 ? -0.158 37.799 2.980 1.00 25.24 104 GLY A N 1
ATOM 829 C CA . GLY A 1 104 ? 1.086 37.136 3.344 1.00 19.76 104 GLY A CA 1
ATOM 830 C C . GLY A 1 104 ? 2.201 37.189 2.307 1.00 17.00 104 GLY A C 1
ATOM 831 O O . GLY A 1 104 ? 3.283 36.637 2.515 1.00 17.82 104 GLY A O 1
ATOM 832 N N . ILE A 1 105 ? 1.959 37.869 1.194 1.00 14.69 105 ILE A N 1
ATOM 833 C CA . ILE A 1 105 ? 2.968 37.951 0.133 1.00 18.18 105 ILE A CA 1
ATOM 834 C C . ILE A 1 105 ? 4.279 38.637 0.563 1.00 12.07 105 ILE A C 1
ATOM 835 O O . ILE A 1 105 ? 5.362 38.119 0.300 1.00 13.54 105 ILE A O 1
ATOM 840 N N . GLY A 1 106 ? 4.189 39.779 1.237 1.00 8.72 106 GLY A N 1
ATOM 841 C CA . GLY A 1 106 ? 5.386 40.448 1.721 1.00 12.78 106 GLY A CA 1
ATOM 842 C C . GLY A 1 106 ? 6.213 39.573 2.655 1.00 13.87 106 GLY A C 1
ATOM 843 O O . GLY A 1 106 ? 7.448 39.480 2.540 1.00 9.99 106 GLY A O 1
ATOM 844 N N . ARG A 1 107 ? 5.532 38.923 3.587 1.00 12.83 107 ARG A N 1
ATOM 845 C CA . ARG A 1 107 ? 6.189 37.995 4.506 1.00 16.27 107 ARG A CA 1
ATOM 846 C C . ARG A 1 107 ? 6.924 36.885 3.762 1.00 14.32 107 ARG A C 1
ATOM 847 O O . ARG A 1 107 ? 8.039 36.535 4.116 1.00 12.37 107 ARG A O 1
ATOM 855 N N . LEU A 1 108 ? 6.306 36.330 2.725 1.00 13.39 108 LEU A N 1
ATOM 856 C CA . LEU A 1 108 ? 6.964 35.276 1.968 1.00 13.80 108 LEU A CA 1
ATOM 857 C C . LEU A 1 108 ? 8.251 35.793 1.310 1.00 12.20 108 LEU A C 1
ATOM 858 O O . LEU A 1 108 ? 9.281 35.110 1.320 1.00 12.88 108 LEU A O 1
ATOM 863 N N . ILE A 1 109 ? 8.194 36.985 0.733 1.00 8.77 109 ILE A N 1
ATOM 864 C CA . ILE A 1 109 ? 9.399 37.584 0.128 1.00 11.16 109 ILE A CA 1
ATOM 865 C C . ILE A 1 109 ? 10.481 37.811 1.184 1.00 10.46 109 ILE A C 1
ATOM 866 O O . ILE A 1 109 ? 11.655 37.487 0.976 1.00 12.52 109 ILE A O 1
ATOM 871 N N . PHE A 1 110 ? 10.079 38.347 2.330 1.00 11.55 110 PHE A N 1
ATOM 872 C CA . PHE A 1 110 ? 11.029 38.608 3.413 1.00 15.89 110 PHE A CA 1
ATOM 873 C C . PHE A 1 110 ? 11.680 37.324 3.931 1.00 12.94 110 PHE A C 1
ATOM 874 O O . PHE A 1 110 ? 12.868 37.297 4.224 1.00 14.25 110 PHE A O 1
ATOM 882 N N . GLU A 1 111 ? 10.895 36.261 4.052 1.00 11.97 111 GLU A N 1
ATOM 883 C CA . GLU A 1 111 ? 11.446 34.969 4.429 1.00 16.54 111 GLU A CA 1
ATOM 884 C C . GLU A 1 111 ? 12.520 34.498 3.447 1.00 14.52 111 GLU A C 1
ATOM 885 O O . GLU A 1 111 ? 13.545 33.957 3.859 1.00 16.50 111 GLU A O 1
ATOM 891 N N . ALA A 1 112 ? 12.290 34.725 2.157 1.00 12.53 112 ALA A N 1
ATOM 892 C CA . ALA A 1 112 ? 13.285 34.402 1.141 1.00 12.52 112 ALA A CA 1
ATOM 893 C C . ALA A 1 112 ? 14.570 35.199 1.371 1.00 11.54 112 ALA A C 1
ATOM 894 O O . ALA A 1 112 ? 15.676 34.681 1.218 1.00 13.08 112 ALA A O 1
ATOM 896 N N . ILE A 1 113 ? 14.421 36.460 1.755 1.00 9.83 113 ILE A N 1
ATOM 897 C CA . ILE A 1 113 ? 15.585 37.309 2.007 1.00 9.86 113 ILE A CA 1
ATOM 898 C C . ILE A 1 113 ? 16.368 36.804 3.220 1.00 10.11 113 ILE A C 1
ATOM 899 O O . ILE A 1 113 ? 17.594 36.759 3.187 1.00 11.07 113 ILE A O 1
ATOM 904 N N . ILE A 1 114 ? 15.659 36.397 4.269 1.00 11.67 114 ILE A N 1
ATOM 905 C CA . ILE A 1 114 ? 16.315 35.798 5.431 1.00 14.22 114 ILE A CA 1
ATOM 906 C C . ILE A 1 114 ? 17.150 34.586 5.021 1.00 16.83 114 ILE A C 1
ATOM 907 O O . ILE A 1 114 ? 18.314 34.467 5.407 1.00 17.58 114 ILE A O 1
ATOM 912 N N . SER A 1 115 ? 16.562 33.702 4.215 1.00 16.71 115 SER A N 1
ATOM 913 C CA A SER A 1 115 ? 17.267 32.508 3.757 0.54 14.92 115 SER A CA 1
ATOM 914 C CA B SER A 1 115 ? 17.256 32.508 3.749 0.46 14.93 115 SER A CA 1
ATOM 915 C C . SER A 1 115 ? 18.536 32.880 3.012 1.00 14.30 115 SER A C 1
ATOM 916 O O . SER A 1 115 ? 19.564 32.217 3.154 1.00 17.97 115 SER A O 1
ATOM 921 N N . TYR A 1 116 ? 18.459 33.944 2.225 1.00 14.14 116 TYR A N 1
ATOM 922 C CA . TYR A 1 116 ? 19.613 34.458 1.513 1.00 14.22 116 TYR A CA 1
ATOM 923 C C . TYR A 1 116 ? 20.674 34.935 2.504 1.00 15.51 116 TYR A C 1
ATOM 924 O O . TYR A 1 116 ? 21.852 34.602 2.369 1.00 14.48 116 TYR A O 1
ATOM 933 N N . GLY A 1 117 ? 20.259 35.739 3.479 1.00 14.05 117 GLY A N 1
ATOM 934 C CA . GLY A 1 117 ? 21.180 36.250 4.485 1.00 10.60 117 GLY A CA 1
ATOM 935 C C . GLY A 1 117 ? 21.867 35.111 5.223 1.00 15.40 117 GLY A C 1
ATOM 936 O O . GLY A 1 117 ? 23.086 35.117 5.387 1.00 19.21 117 GLY A O 1
ATOM 937 N N . LYS A 1 118 ? 21.094 34.120 5.659 1.00 14.18 118 LYS A N 1
ATOM 938 C CA . LYS A 1 118 ? 21.684 32.948 6.311 1.00 17.26 118 LYS A CA 1
ATOM 939 C C . LYS A 1 118 ? 22.666 32.189 5.412 1.00 23.60 118 LYS A C 1
ATOM 940 O O . LYS A 1 118 ? 23.753 31.809 5.851 1.00 21.09 118 LYS A O 1
ATOM 946 N N . ALA A 1 119 ? 22.288 31.979 4.155 1.00 25.26 119 ALA A N 1
ATOM 947 C CA . ALA A 1 119 ? 23.142 31.247 3.225 1.00 24.88 119 ALA A CA 1
ATOM 948 C C . ALA A 1 119 ? 24.481 31.958 3.035 1.00 23.09 119 ALA A C 1
ATOM 949 O O . ALA A 1 119 ? 25.503 31.324 2.772 1.00 25.01 119 ALA A O 1
ATOM 951 N N . HIS A 1 120 ? 24.485 33.276 3.195 1.00 19.60 120 HIS A N 1
ATOM 952 C CA . HIS A 1 120 ? 25.720 34.040 3.046 1.00 20.81 120 HIS A CA 1
ATOM 953 C C . HIS A 1 120 ? 26.344 34.441 4.383 1.00 19.92 120 HIS A C 1
ATOM 954 O O . HIS A 1 120 ? 27.276 35.253 4.430 1.00 29.63 120 HIS A O 1
ATOM 961 N N . GLN A 1 121 ? 25.823 33.854 5.458 1.00 15.63 121 GLN A N 1
ATOM 962 C CA . GLN A 1 121 ? 26.318 34.081 6.814 1.00 20.82 121 GLN A CA 1
ATOM 963 C C . GLN A 1 121 ? 26.501 35.552 7.181 1.00 21.35 121 GLN A C 1
ATOM 964 O O . GLN A 1 121 ? 27.514 35.944 7.773 1.00 16.38 121 GLN A O 1
ATOM 970 N N . VAL A 1 122 ? 25.509 36.365 6.835 1.00 17.88 122 VAL A N 1
ATOM 971 C CA . VAL A 1 122 ? 25.575 37.786 7.138 1.00 18.62 122 VAL A CA 1
ATOM 972 C C . VAL A 1 122 ? 25.259 38.050 8.598 1.00 18.70 122 VAL A C 1
ATOM 973 O O . VAL A 1 122 ? 24.620 37.237 9.272 1.00 17.49 122 VAL A O 1
ATOM 977 N N . ASP A 1 123 ? 25.713 39.200 9.074 1.00 15.60 123 ASP A N 1
ATOM 978 C CA . ASP A 1 123 ? 25.469 39.625 10.439 1.00 15.62 123 ASP A CA 1
ATOM 979 C C . ASP A 1 123 ? 24.035 40.074 10.621 1.00 18.73 123 ASP A C 1
ATOM 980 O O . ASP A 1 123 ? 23.464 39.933 11.701 1.00 15.10 123 ASP A O 1
ATOM 985 N N . ALA A 1 124 ? 23.440 40.630 9.571 1.00 12.04 124 ALA A N 1
ATOM 986 C CA . ALA A 1 124 ? 22.135 41.244 9.757 1.00 13.27 124 ALA A CA 1
ATOM 987 C C . ALA A 1 124 ? 21.486 41.589 8.425 1.00 12.38 124 ALA A C 1
ATOM 988 O O . ALA A 1 124 ? 22.167 41.688 7.399 1.00 15.92 124 ALA A O 1
ATOM 990 N N . ILE A 1 125 ? 20.171 41.767 8.450 1.00 11.70 125 ILE A N 1
ATOM 991 C CA . ILE A 1 125 ? 19.465 42.364 7.322 1.00 11.71 125 ILE A CA 1
ATOM 992 C C . ILE A 1 125 ? 19.208 43.808 7.711 1.00 15.03 125 ILE A C 1
ATOM 993 O O . ILE A 1 125 ? 18.828 44.076 8.851 1.00 15.21 125 ILE A O 1
ATOM 998 N N . GLU A 1 126 ? 19.435 44.735 6.778 1.00 13.52 126 GLU A N 1
ATOM 999 C CA . GLU A 1 126 ? 19.182 46.146 7.024 1.00 11.93 126 GLU A CA 1
ATOM 1000 C C . GLU A 1 126 ? 18.371 46.762 5.881 1.00 10.10 126 GLU A C 1
ATOM 1001 O O . GLU A 1 126 ? 18.355 46.228 4.774 1.00 13.25 126 GLU A O 1
ATOM 1007 N N . LEU A 1 127 ? 17.695 47.874 6.166 1.00 10.81 127 LEU A N 1
ATOM 1008 C CA . LEU A 1 127 ? 16.987 48.650 5.147 1.00 8.22 127 LEU A CA 1
ATOM 1009 C C . LEU A 1 127 ? 16.736 50.035 5.691 1.00 10.77 127 LEU A C 1
ATOM 1010 O O . LEU A 1 127 ? 16.892 50.267 6.890 1.00 11.75 127 LEU A O 1
ATOM 1015 N N . ASP A 1 128 ? 16.307 50.951 4.827 1.00 7.91 128 ASP A N 1
ATOM 1016 C CA . ASP A 1 128 ? 15.909 52.266 5.295 1.00 12.14 128 ASP A CA 1
ATOM 1017 C C . ASP A 1 128 ? 14.465 52.538 4.967 1.00 12.75 128 ASP A C 1
ATOM 1018 O O . ASP A 1 128 ? 13.997 52.230 3.880 1.00 12.66 128 ASP A O 1
ATOM 1023 N N . VAL A 1 129 ? 13.760 53.129 5.918 1.00 10.23 129 VAL A N 1
ATOM 1024 C CA . VAL A 1 129 ? 12.366 53.467 5.691 1.00 13.19 129 VAL A CA 1
ATOM 1025 C C . VAL A 1 129 ? 12.088 54.914 6.127 1.00 13.01 129 VAL A C 1
ATOM 1026 O O . VAL A 1 129 ? 12.616 55.392 7.140 1.00 10.88 129 VAL A O 1
ATOM 1030 N N . TYR A 1 130 ? 11.263 55.609 5.355 1.00 9.91 130 TYR A N 1
ATOM 1031 C CA . TYR A 1 130 ? 10.911 56.991 5.682 1.00 10.14 130 TYR A CA 1
ATOM 1032 C C . TYR A 1 130 ? 9.899 57.094 6.812 1.00 13.97 130 TYR A C 1
ATOM 1033 O O . TYR A 1 130 ? 9.003 56.257 6.934 1.00 13.74 130 TYR A O 1
ATOM 1042 N N . ASP A 1 131 ? 10.060 58.130 7.636 1.00 9.84 131 ASP A N 1
ATOM 1043 C CA . ASP A 1 131 ? 9.309 58.280 8.887 1.00 13.77 131 ASP A CA 1
ATOM 1044 C C . ASP A 1 131 ? 7.792 58.296 8.684 1.00 14.45 131 ASP A C 1
ATOM 1045 O O . ASP A 1 131 ? 7.046 57.796 9.521 1.00 12.47 131 ASP A O 1
ATOM 1050 N N . PHE A 1 132 ? 7.332 58.853 7.566 1.00 13.58 132 PHE A N 1
ATOM 1051 C CA . PHE A 1 132 ? 5.889 58.930 7.310 1.00 9.35 132 PHE A CA 1
ATOM 1052 C C . PHE A 1 132 ? 5.252 57.560 7.031 1.00 13.56 132 PHE A C 1
ATOM 1053 O O . PHE A 1 132 ? 4.025 57.416 7.089 1.00 13.12 132 PHE A O 1
ATOM 1061 N N . ASN A 1 133 ? 6.088 56.580 6.697 1.00 11.52 133 ASN A N 1
ATOM 1062 C CA . ASN A 1 133 ? 5.633 55.324 6.099 1.00 13.06 133 ASN A CA 1
ATOM 1063 C C . ASN A 1 133 ? 5.200 54.327 7.176 1.00 11.50 133 ASN A C 1
ATOM 1064 O O . ASN A 1 133 ? 5.897 53.344 7.460 1.00 10.50 133 ASN A O 1
ATOM 1069 N N . ASP A 1 134 ? 4.038 54.587 7.766 1.00 13.76 134 ASP A N 1
ATOM 1070 C CA . ASP A 1 134 ? 3.550 53.788 8.882 1.00 15.31 134 ASP A CA 1
ATOM 1071 C C . ASP A 1 134 ? 3.268 52.357 8.455 1.00 14.51 134 ASP A C 1
ATOM 1072 O O . ASP A 1 134 ? 3.537 51.412 9.196 1.00 14.67 134 ASP A O 1
ATOM 1077 N N . ARG A 1 135 ? 2.745 52.196 7.245 1.00 16.32 135 ARG A N 1
ATOM 1078 C CA . ARG A 1 135 ? 2.424 50.868 6.754 1.00 16.21 135 ARG A CA 1
ATOM 1079 C C . ARG A 1 135 ? 3.673 49.980 6.690 1.00 13.90 135 ARG A C 1
ATOM 1080 O O . ARG A 1 135 ? 3.660 48.838 7.166 1.00 13.48 135 ARG A O 1
ATOM 1088 N N . ALA A 1 136 ? 4.772 50.513 6.166 1.00 11.00 136 ALA A N 1
ATOM 1089 C CA . ALA A 1 136 ? 6.006 49.735 6.103 1.00 11.81 136 ALA A CA 1
ATOM 1090 C C . ALA A 1 136 ? 6.643 49.496 7.469 1.00 10.04 136 ALA A C 1
ATOM 1091 O O . ALA A 1 136 ? 7.175 48.414 7.741 1.00 12.81 136 ALA A O 1
ATOM 1093 N N . LYS A 1 137 ? 6.613 50.499 8.340 1.00 12.65 137 LYS A N 1
ATOM 1094 C CA . LYS A 1 137 ? 7.151 50.311 9.684 1.00 17.49 137 LYS A CA 1
ATOM 1095 C C . LYS A 1 137 ? 6.436 49.174 10.442 1.00 14.42 137 LYS A C 1
ATOM 1096 O O . LYS A 1 137 ? 7.083 48.331 11.072 1.00 12.53 137 LYS A O 1
ATOM 1102 N N . ALA A 1 138 ? 5.111 49.148 10.372 1.00 11.47 138 ALA A N 1
ATOM 1103 C CA . ALA A 1 138 ? 4.337 48.103 11.047 1.00 12.22 138 ALA A CA 1
ATOM 1104 C C . ALA A 1 138 ? 4.675 46.734 10.479 1.00 10.92 138 ALA A C 1
ATOM 1105 O O . ALA A 1 138 ? 4.724 45.755 11.203 1.00 13.46 138 ALA A O 1
ATOM 1107 N N . PHE A 1 139 ? 4.892 46.678 9.172 1.00 10.44 139 PHE A N 1
ATOM 1108 C CA . PHE A 1 139 ? 5.215 45.421 8.502 1.00 10.59 139 PHE A CA 1
ATOM 1109 C C . PHE A 1 139 ? 6.579 44.949 8.995 1.00 10.64 139 PHE A C 1
ATOM 1110 O O . PHE A 1 139 ? 6.727 43.819 9.440 1.00 15.78 139 PHE A O 1
ATOM 1118 N N . TYR A 1 140 ? 7.578 45.817 8.923 1.00 10.48 140 TYR A N 1
ATOM 1119 C CA . TYR A 1 140 ? 8.916 45.414 9.359 1.00 14.04 140 TYR A CA 1
ATOM 1120 C C . TYR A 1 140 ? 8.996 45.132 10.860 1.00 10.85 140 TYR A C 1
ATOM 11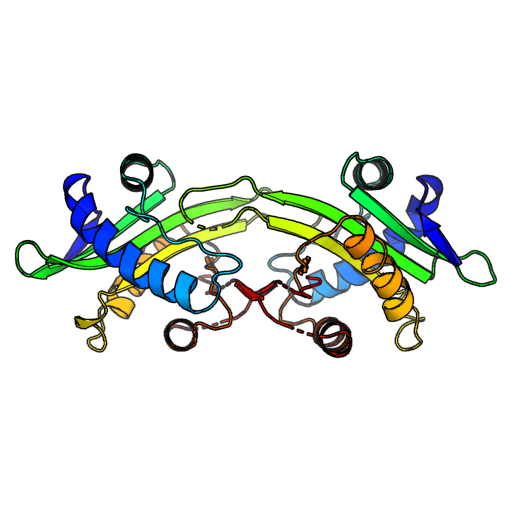21 O O . TYR A 1 140 ? 9.711 44.217 11.292 1.00 11.47 140 TYR A O 1
ATOM 1130 N N . HIS A 1 141 ? 8.266 45.904 11.657 1.00 12.23 141 HIS A N 1
ATOM 1131 C CA . HIS A 1 141 ? 8.197 45.614 13.092 1.00 17.77 141 HIS A CA 1
ATOM 1132 C C . HIS A 1 141 ? 7.649 44.222 13.330 1.00 17.22 141 HIS A C 1
ATOM 1133 O O . HIS A 1 141 ? 8.153 43.483 14.173 1.00 18.23 141 HIS A O 1
ATOM 1140 N N . SER A 1 142 ? 6.629 43.861 12.558 1.00 17.60 142 SER A N 1
ATOM 1141 C CA . SER A 1 142 ? 5.937 42.587 12.744 1.00 18.51 142 SER A CA 1
ATOM 1142 C C . SER A 1 142 ? 6.829 41.408 12.378 1.00 17.54 142 SER A C 1
ATOM 1143 O O . SER A 1 142 ? 6.576 40.282 12.785 1.00 18.16 142 SER A O 1
ATOM 1146 N N . LEU A 1 143 ? 7.870 41.672 11.600 1.00 15.95 143 LEU A N 1
ATOM 1147 C CA . LEU A 1 143 ? 8.812 40.626 11.209 1.00 17.22 143 LEU A CA 1
ATOM 1148 C C . LEU A 1 143 ? 10.056 40.584 12.092 1.00 18.21 143 LEU A C 1
ATOM 1149 O O . LEU A 1 143 ? 11.003 39.870 11.785 1.00 22.74 143 LEU A O 1
ATOM 1154 N N . GLY A 1 144 ? 10.058 41.355 13.177 1.00 14.46 144 GLY A N 1
ATOM 1155 C CA . GLY A 1 144 ? 11.169 41.338 14.117 1.00 17.14 144 GLY A CA 1
ATOM 1156 C C . GLY A 1 144 ? 12.194 42.450 13.925 1.00 18.08 144 GLY A C 1
ATOM 1157 O O . GLY A 1 144 ? 13.182 42.527 14.661 1.00 12.86 144 GLY A O 1
ATOM 1166 N N . ARG A 1 146 ? 14.099 46.051 14.070 1.00 17.91 146 ARG A N 1
ATOM 1167 C CA . ARG A 1 146 ? 14.197 47.117 15.064 1.00 20.61 146 ARG A CA 1
ATOM 1168 C C . ARG A 1 146 ? 14.992 48.298 14.508 1.00 18.61 146 ARG A C 1
ATOM 1169 O O . ARG A 1 146 ? 15.772 48.139 13.564 1.00 14.45 146 ARG A O 1
ATOM 1177 N N . CYS A 1 147 ? 14.784 49.481 15.085 1.00 16.09 147 CYS A N 1
ATOM 1178 C CA . CYS A 1 147 ? 15.489 50.676 14.628 1.00 15.81 147 CYS A CA 1
ATOM 1179 C C . CYS A 1 147 ? 16.927 50.660 15.102 1.00 13.90 147 CYS A C 1
ATOM 1180 O O . CYS A 1 147 ? 17.204 50.496 16.300 1.00 15.62 147 CYS A O 1
ATOM 1183 N N . GLN A 1 148 ? 17.843 50.810 14.154 1.00 11.78 148 GLN A N 1
ATOM 1184 C CA . GLN A 1 148 ? 19.259 50.873 14.469 1.00 11.04 148 GLN A CA 1
ATOM 1185 C C . GLN A 1 148 ? 19.660 52.321 14.733 1.00 14.24 148 GLN A C 1
ATOM 1186 O O . GLN A 1 148 ? 20.283 52.641 15.755 1.00 16.81 148 GLN A O 1
ATOM 1192 N N . LYS A 1 149 ? 19.317 53.188 13.788 1.00 11.67 149 LYS A N 1
ATOM 1193 C CA . LYS A 1 149 ? 19.640 54.609 13.876 1.00 9.70 149 LYS A CA 1
ATOM 1194 C C . LYS A 1 149 ? 18.657 55.368 13.006 1.00 11.94 149 LYS A C 1
ATOM 1195 O O . LYS A 1 149 ? 17.959 54.784 12.168 1.00 14.64 149 LYS A O 1
ATOM 1201 N N . GLN A 1 150 ? 18.600 56.677 13.188 1.00 14.13 150 GLN A N 1
ATOM 1202 C CA . GLN A 1 150 ? 17.702 57.460 12.372 1.00 15.15 150 GLN A CA 1
ATOM 1203 C C . GLN A 1 150 ? 18.335 58.756 11.887 1.00 16.65 150 GLN A C 1
ATOM 1204 O O . GLN A 1 150 ? 19.196 59.334 12.554 1.00 11.67 150 GLN A O 1
ATOM 1210 N N . THR A 1 151 ? 17.910 59.185 10.708 1.00 8.63 151 THR A N 1
ATOM 1211 C CA . THR A 1 151 ? 18.324 60.460 10.155 1.00 7.91 151 THR A CA 1
ATOM 1212 C C . THR A 1 151 ? 17.366 61.510 10.655 1.00 10.60 151 THR A C 1
ATOM 1213 O O . THR A 1 151 ? 16.145 61.392 10.504 1.00 13.67 151 THR A O 1
ATOM 1225 N N . GLU A 1 153 ? 16.264 65.688 10.782 1.00 12.81 153 GLU A N 1
ATOM 1226 C CA . GLU A 1 153 ? 16.255 66.844 9.884 1.00 7.31 153 GLU A CA 1
ATOM 1227 C C . GLU A 1 153 ? 15.665 68.096 10.525 1.00 11.80 153 GLU A C 1
ATOM 1228 O O . GLU A 1 153 ? 14.749 68.040 11.356 1.00 14.49 153 GLU A O 1
ATOM 1234 N N . LEU A 1 154 ? 16.203 69.234 10.122 1.00 12.12 154 LEU A N 1
ATOM 1235 C CA . LEU A 1 154 ? 15.678 70.534 10.507 1.00 13.81 154 LEU A CA 1
ATOM 1236 C C . LEU A 1 154 ? 15.627 71.350 9.232 1.00 14.67 154 LEU A C 1
ATOM 1237 O O . LEU A 1 154 ? 16.658 71.849 8.784 1.00 15.30 154 LEU A O 1
ATOM 1242 N N . PRO A 1 155 ? 14.433 71.471 8.634 1.00 21.17 155 PRO A N 1
ATOM 1243 C CA . PRO A 1 155 ? 14.270 72.256 7.402 1.00 22.36 155 PRO A CA 1
ATOM 1244 C C . PRO A 1 155 ? 14.568 73.719 7.704 1.00 23.28 155 PRO A C 1
ATOM 1245 O O . PRO A 1 155 ? 14.209 74.201 8.784 1.00 23.77 155 PRO A O 1
ATOM 1249 N N . LEU A 1 156 ? 15.244 74.407 6.793 1.00 22.05 156 LEU A N 1
ATOM 1250 C CA . LEU A 1 156 ? 15.554 75.816 7.000 1.00 25.57 156 LEU A CA 1
ATOM 1251 C C . LEU A 1 156 ? 14.768 76.707 6.049 1.00 38.39 156 LEU A C 1
ATOM 1252 O O . LEU A 1 156 ? 14.519 77.879 6.343 1.00 44.20 156 LEU A O 1
ATOM 1257 N N . LEU A 1 157 ? 14.369 76.143 4.914 1.00 41.72 157 LEU A N 1
ATOM 1258 C CA . LEU A 1 157 ? 13.655 76.899 3.888 1.00 48.33 157 LEU A CA 1
ATOM 1259 C C . LEU A 1 157 ? 12.144 76.659 3.942 1.00 55.01 157 LEU A C 1
ATOM 1260 O O . LEU A 1 157 ? 11.498 76.445 2.912 1.00 57.50 157 LEU A O 1
ATOM 1273 N N . ILE B 1 2 ? 33.653 81.742 23.479 1.00 40.32 2 ILE B N 1
ATOM 1274 C CA . ILE B 1 2 ? 33.396 82.009 22.066 1.00 32.33 2 ILE B CA 1
ATOM 1275 C C . ILE B 1 2 ? 33.175 80.710 21.309 1.00 22.98 2 ILE B C 1
ATOM 1276 O O . ILE B 1 2 ? 33.527 79.630 21.778 1.00 20.50 2 ILE B O 1
ATOM 1281 N N . ILE B 1 3 ? 32.578 80.827 20.136 1.00 21.51 3 ILE B N 1
ATOM 1282 C CA . ILE B 1 3 ? 32.568 79.735 19.181 1.00 20.16 3 ILE B CA 1
ATOM 1283 C C . ILE B 1 3 ? 33.413 80.191 18.004 1.00 23.22 3 ILE B C 1
ATOM 1284 O O . ILE B 1 3 ? 33.176 81.256 17.445 1.00 22.39 3 ILE B O 1
ATOM 1289 N N . ARG B 1 4 ? 34.424 79.405 17.651 1.00 22.98 4 ARG B N 1
ATOM 1290 C CA . ARG B 1 4 ? 35.278 79.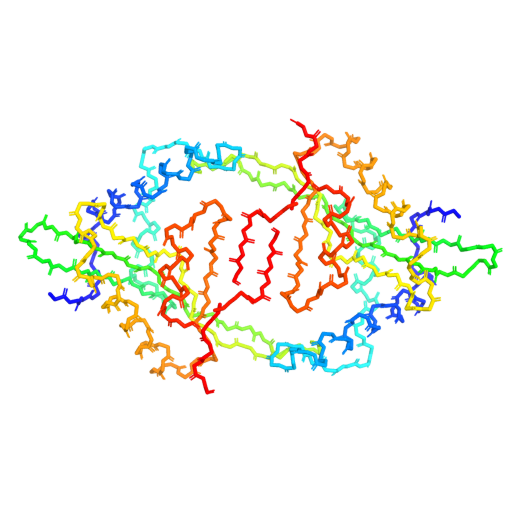753 16.528 1.00 19.53 4 ARG B CA 1
ATOM 1291 C C . ARG B 1 4 ? 35.508 78.520 15.681 1.00 17.28 4 ARG B C 1
ATOM 1292 O O . ARG B 1 4 ? 35.163 77.405 16.070 1.00 15.05 4 ARG B O 1
ATOM 1300 N N . GLU B 1 5 ? 36.092 78.719 14.514 1.00 15.43 5 GLU B N 1
ATOM 1301 C CA . GLU B 1 5 ? 36.467 77.598 13.686 1.00 16.44 5 GLU B CA 1
ATOM 1302 C C . GLU B 1 5 ? 37.661 76.956 14.377 1.00 15.40 5 GLU B C 1
ATOM 1303 O O . GLU B 1 5 ? 38.464 77.655 14.996 1.00 20.50 5 GLU B O 1
ATOM 1309 N N . ALA B 1 6 ? 37.761 75.632 14.307 1.00 15.11 6 ALA B N 1
ATOM 1310 C CA . ALA B 1 6 ? 38.883 74.927 14.909 1.00 13.64 6 ALA B CA 1
ATOM 1311 C C . ALA B 1 6 ? 40.147 75.109 14.080 1.00 12.77 6 ALA B C 1
ATOM 1312 O O . ALA B 1 6 ? 40.075 75.430 12.886 1.00 16.62 6 ALA B O 1
ATOM 1314 N N . THR B 1 7 ? 41.302 74.916 14.711 1.00 17.79 7 THR B N 1
ATOM 1315 C CA . THR B 1 7 ? 42.556 74.785 13.967 1.00 22.82 7 THR B CA 1
ATOM 1316 C C . THR B 1 7 ? 43.135 73.407 14.237 1.00 27.14 7 THR B C 1
ATOM 1317 O O . THR B 1 7 ? 42.646 72.685 15.108 1.00 25.68 7 THR B O 1
ATOM 1321 N N . VAL B 1 8 ? 44.183 73.039 13.507 1.00 29.80 8 VAL B N 1
ATOM 1322 C CA . VAL B 1 8 ? 44.800 71.730 13.701 1.00 31.44 8 VAL B CA 1
ATOM 1323 C C . VAL B 1 8 ? 45.346 71.576 15.126 1.00 29.78 8 VAL B C 1
ATOM 1324 O O . VAL B 1 8 ? 45.402 70.467 15.667 1.00 30.96 8 VAL B O 1
ATOM 1328 N N . GLN B 1 9 ? 45.706 72.692 15.749 1.00 22.52 9 GLN B N 1
ATOM 1329 C CA . GLN B 1 9 ? 46.203 72.669 17.121 1.00 25.52 9 GLN B CA 1
ATOM 1330 C C . GLN B 1 9 ? 45.169 72.222 18.165 1.00 23.95 9 GLN B C 1
ATOM 1331 O O . GLN B 1 9 ? 45.529 71.910 19.301 1.00 23.70 9 GLN B O 1
ATOM 1337 N N . ASP B 1 10 ? 43.895 72.192 17.781 1.00 20.27 10 ASP B N 1
ATOM 1338 C CA . ASP B 1 10 ? 42.817 71.785 18.687 1.00 12.49 10 ASP B CA 1
ATOM 1339 C C . ASP B 1 10 ? 42.680 70.263 18.750 1.00 16.30 10 ASP B C 1
ATOM 1340 O O . ASP B 1 10 ? 41.874 69.725 19.533 1.00 17.50 10 ASP B O 1
ATOM 1345 N N . TYR B 1 11 ? 43.485 69.570 17.950 1.00 14.26 11 TYR B N 1
ATOM 1346 C CA . TYR B 1 11 ? 43.334 68.127 17.799 1.00 13.32 11 TYR B CA 1
ATOM 1347 C C . TYR B 1 11 ? 43.167 67.330 19.103 1.00 13.65 11 TYR B C 1
ATOM 1348 O O . TYR B 1 11 ? 42.166 66.622 19.274 1.00 14.31 11 TYR B O 1
ATOM 1357 N N . GLU B 1 12 ? 44.146 67.409 20.002 1.00 12.07 12 GLU B N 1
ATOM 1358 C CA . GLU B 1 12 ? 44.141 66.572 21.200 1.00 15.95 12 GLU B CA 1
ATOM 1359 C C . GLU B 1 12 ? 42.862 66.709 22.030 1.00 17.39 12 GLU B C 1
ATOM 1360 O O . GLU B 1 12 ? 42.297 65.715 22.511 1.00 13.70 12 GLU B O 1
ATOM 1366 N N . GLU B 1 13 ? 42.396 67.940 22.181 1.00 15.67 13 GLU B N 1
ATOM 1367 C CA . GLU B 1 13 ? 41.212 68.201 22.991 1.00 17.90 13 GLU B CA 1
ATOM 1368 C C . GLU B 1 13 ? 39.964 67.705 22.294 1.00 12.78 13 GLU B C 1
ATOM 1369 O O . GLU B 1 13 ? 39.083 67.135 22.937 1.00 14.36 13 GLU B O 1
ATOM 1375 N N . VAL B 1 14 ? 39.883 67.931 20.983 1.00 9.99 14 VAL B N 1
ATOM 1376 C CA . VAL B 1 14 ? 38.738 67.458 20.210 1.00 10.83 14 VAL B CA 1
ATOM 1377 C C . VAL B 1 14 ? 38.727 65.930 20.160 1.00 15.73 14 VAL B C 1
ATOM 1378 O O . VAL B 1 14 ? 37.667 65.307 20.278 1.00 12.99 14 VAL B O 1
ATOM 1382 N N . ALA B 1 15 ? 39.908 65.341 19.979 1.00 13.40 15 ALA B N 1
ATOM 1383 C CA . ALA B 1 15 ? 40.050 63.890 19.938 1.00 15.77 15 ALA B CA 1
ATOM 1384 C C . ALA B 1 15 ? 39.506 63.279 21.220 1.00 14.54 15 ALA B C 1
ATOM 1385 O O . ALA B 1 15 ? 38.815 62.257 21.187 1.00 16.40 15 ALA B O 1
ATOM 1387 N N . ARG B 1 16 ? 39.803 63.924 22.347 1.00 16.90 16 ARG B N 1
ATOM 1388 C CA . ARG B 1 16 ? 39.334 63.460 23.651 1.00 15.82 16 ARG B CA 1
ATOM 1389 C C . ARG B 1 16 ? 37.812 63.481 23.750 1.00 19.85 16 ARG B C 1
ATOM 1390 O O . ARG B 1 16 ? 37.211 62.553 24.302 1.00 14.62 16 ARG B O 1
ATOM 1398 N N . LEU B 1 17 ? 37.194 64.536 23.214 1.00 18.75 17 LEU B N 1
ATOM 1399 C CA . LEU B 1 17 ? 35.741 64.650 23.220 1.00 12.06 17 LEU B CA 1
ATOM 1400 C C . LEU B 1 17 ? 35.124 63.557 22.364 1.00 9.92 17 LEU B C 1
ATOM 1401 O O . LEU B 1 17 ? 34.136 62.945 22.748 1.00 12.12 17 LEU B O 1
ATOM 1406 N N . HIS B 1 18 ? 35.727 63.305 21.209 1.00 9.59 18 HIS B N 1
ATOM 1407 C CA . HIS B 1 18 ? 35.262 62.273 20.310 1.00 11.54 18 HIS B CA 1
ATOM 1408 C C . HIS B 1 18 ? 35.284 60.891 20.987 1.00 15.63 18 HIS B C 1
ATOM 1409 O O . HIS B 1 18 ? 34.371 60.073 20.802 1.00 13.54 18 HIS B O 1
ATOM 1416 N N . THR B 1 19 ? 36.330 60.635 21.765 1.00 16.81 19 THR B N 1
ATOM 1417 C CA . THR B 1 19 ? 36.479 59.331 22.410 1.00 14.72 19 THR B CA 1
ATOM 1418 C C . THR B 1 19 ? 35.410 59.103 23.478 1.00 14.91 19 THR B C 1
ATOM 1419 O O . THR B 1 19 ? 34.956 57.976 23.668 1.00 15.73 19 THR B O 1
ATOM 1423 N N . GLN B 1 20 ? 34.985 60.174 24.153 1.00 17.47 20 GLN B N 1
ATOM 1424 C CA . GLN B 1 20 ? 33.888 60.073 25.117 1.00 15.02 20 GLN B CA 1
ATOM 1425 C C . GLN B 1 20 ? 32.650 59.531 24.438 1.00 13.73 20 GLN B C 1
ATOM 1426 O O . GLN B 1 20 ? 32.053 58.564 24.895 1.00 11.42 20 GLN B O 1
ATOM 1432 N N . VAL B 1 21 ? 32.272 60.160 23.335 1.00 12.16 21 VAL B N 1
ATOM 1433 C CA . VAL B 1 21 ? 31.093 59.728 22.601 1.00 13.76 21 VAL B CA 1
ATOM 1434 C C . VAL B 1 21 ? 31.315 58.345 21.978 1.00 14.68 21 VAL B C 1
ATOM 1435 O O . VAL B 1 21 ? 30.412 57.512 21.981 1.00 10.52 21 VAL B O 1
ATOM 1439 N N . HIS B 1 22 ? 32.515 58.089 21.460 1.00 12.68 22 HIS B N 1
ATOM 1440 C CA . HIS B 1 22 ? 32.766 56.797 20.815 1.00 11.94 22 HIS B CA 1
ATOM 1441 C C . HIS B 1 22 ? 32.674 55.631 21.795 1.00 11.36 22 HIS B C 1
ATOM 1442 O O . HIS B 1 22 ? 32.084 54.608 21.493 1.00 10.15 22 HIS B O 1
ATOM 1449 N N . GLU B 1 23 ? 33.272 55.799 22.967 1.00 12.96 23 GLU B N 1
ATOM 1450 C CA . GLU B 1 23 ? 33.208 54.786 24.005 1.00 12.49 23 GLU B CA 1
ATOM 1451 C C . GLU B 1 23 ? 31.775 54.522 24.468 1.00 12.73 23 GLU B C 1
ATOM 1452 O O . GLU B 1 23 ? 31.429 53.386 24.764 1.00 14.61 23 GLU B O 1
ATOM 1458 N N . ALA B 1 24 ? 30.943 55.560 24.507 1.00 12.91 24 ALA B N 1
ATOM 1459 C CA . ALA B 1 24 ? 29.531 55.343 24.791 1.00 13.12 24 ALA B CA 1
ATOM 1460 C C . ALA B 1 24 ? 28.906 54.442 23.716 1.00 15.45 24 ALA B C 1
ATOM 1461 O O . ALA B 1 24 ? 28.126 53.542 24.035 1.00 13.52 24 ALA B O 1
ATOM 1463 N N . HIS B 1 25 ? 29.277 54.644 22.451 1.00 9.50 25 HIS B N 1
ATOM 1464 C CA . HIS B 1 25 ? 28.713 53.807 21.373 1.00 10.39 25 HIS B CA 1
ATOM 1465 C C . HIS B 1 25 ? 29.267 52.381 21.402 1.00 13.56 25 HIS B C 1
ATOM 1466 O O . HIS B 1 25 ? 28.535 51.415 21.146 1.00 14.59 25 HIS B O 1
ATOM 1473 N N . VAL B 1 26 ? 30.552 52.242 21.723 1.00 10.88 26 VAL B N 1
ATOM 1474 C CA . VAL B 1 26 ? 31.130 50.910 21.921 1.00 13.00 26 VAL B CA 1
ATOM 1475 C C . VAL B 1 26 ? 30.364 50.144 23.005 1.00 14.72 26 VAL B C 1
ATOM 1476 O O . VAL B 1 26 ? 30.039 48.970 22.834 1.00 13.64 26 VAL B O 1
ATOM 1480 N N . LYS B 1 27 ? 30.050 50.831 24.100 1.00 14.23 27 LYS B N 1
ATOM 1481 C CA . LYS B 1 27 ? 29.341 50.223 25.228 1.00 16.99 27 LYS B CA 1
ATOM 1482 C C . LYS B 1 27 ? 27.979 49.654 24.832 1.00 18.63 27 LYS B C 1
ATOM 1483 O O . LYS B 1 27 ? 27.632 48.531 25.202 1.00 17.66 27 LYS B O 1
ATOM 1489 N N . GLU B 1 28 ? 27.221 50.434 24.067 1.00 16.11 28 GLU B N 1
ATOM 1490 C CA . GLU B 1 28 ? 25.848 50.083 23.684 1.00 15.65 28 GLU B CA 1
ATOM 1491 C C . GLU B 1 28 ? 25.721 49.272 22.396 1.00 18.19 28 GLU B C 1
ATOM 1492 O O . GLU B 1 28 ? 24.814 48.445 22.270 1.00 14.97 28 GLU B O 1
ATOM 1498 N N . ARG B 1 29 ? 26.597 49.525 21.425 1.00 14.57 29 ARG B N 1
ATOM 1499 C CA . ARG B 1 29 ? 26.581 48.742 20.187 1.00 17.59 29 ARG B CA 1
ATOM 1500 C C . ARG B 1 29 ? 27.969 48.226 19.798 1.00 18.78 29 ARG B C 1
ATOM 1501 O O . ARG B 1 29 ? 28.533 48.637 18.778 1.00 14.26 29 ARG B O 1
ATOM 1509 N N . GLY B 1 30 ? 28.505 47.311 20.601 1.00 18.37 30 GLY B N 1
ATOM 1510 C CA . GLY B 1 30 ? 29.824 46.759 20.343 1.00 14.54 30 GLY B CA 1
ATOM 1511 C C . GLY B 1 30 ? 29.885 45.873 19.115 1.00 17.21 30 GLY B C 1
ATOM 1512 O O . GLY B 1 30 ? 30.972 45.469 18.680 1.00 17.88 30 GLY B O 1
ATOM 1513 N N . ASP B 1 31 ? 28.720 45.550 18.560 1.00 15.81 31 ASP B N 1
ATOM 1514 C CA . ASP B 1 31 ? 28.665 44.776 17.328 1.00 14.94 31 ASP B CA 1
ATOM 1515 C C . ASP B 1 31 ? 28.946 45.662 16.132 1.00 13.50 31 ASP B C 1
ATOM 1516 O O . ASP B 1 31 ? 29.238 45.174 15.034 1.00 15.72 31 ASP B O 1
ATOM 1521 N N . ILE B 1 32 ? 28.846 46.972 16.335 1.00 11.05 32 ILE B N 1
ATOM 1522 C CA . ILE B 1 32 ? 29.122 47.924 15.262 1.00 11.87 32 ILE B CA 1
ATOM 1523 C C . ILE B 1 32 ? 30.395 48.732 15.525 1.00 13.62 32 ILE B C 1
ATOM 1524 O O . ILE B 1 32 ? 31.216 48.927 14.624 1.00 13.45 32 ILE B O 1
ATOM 1529 N N . PHE B 1 33 ? 30.552 49.181 16.766 1.00 12.11 33 PHE B N 1
ATOM 1530 C CA . PHE B 1 33 ? 31.648 50.062 17.154 1.00 10.79 33 PHE B CA 1
ATOM 1531 C C . PHE B 1 33 ? 32.731 49.289 17.880 1.00 13.61 33 PHE B C 1
ATOM 1532 O O . PHE B 1 33 ? 32.443 48.368 18.646 1.00 14.97 33 PHE B O 1
ATOM 1540 N N . ARG B 1 34 ? 33.979 49.687 17.652 1.00 12.64 34 ARG B N 1
ATOM 1541 C CA . ARG B 1 34 ? 35.131 48.980 18.176 1.00 11.04 34 ARG B CA 1
ATOM 1542 C C . ARG B 1 34 ? 35.989 49.964 18.982 1.00 13.70 34 ARG B C 1
ATOM 1543 O O . ARG B 1 34 ? 36.180 51.102 18.551 1.00 9.68 34 ARG B O 1
ATOM 1551 N N . SER B 1 35 ? 36.487 49.535 20.144 1.00 10.76 35 SER B N 1
ATOM 1552 C CA . SER B 1 35 ? 37.403 50.359 20.946 1.00 16.12 35 SER B CA 1
ATOM 1553 C C . SER B 1 35 ? 38.725 50.548 20.232 1.00 16.20 35 SER B C 1
ATOM 1554 O O . SER B 1 35 ? 39.274 49.592 19.671 1.00 16.82 35 SER B O 1
ATOM 1557 N N . ASN B 1 36 ? 39.239 51.774 20.263 1.00 10.66 36 ASN B N 1
ATOM 1558 C CA . ASN B 1 36 ? 40.574 52.065 19.742 1.00 11.25 36 ASN B CA 1
ATOM 1559 C C . ASN B 1 36 ? 41.106 53.337 20.377 1.00 11.59 36 ASN B C 1
ATOM 1560 O O . ASN B 1 36 ? 40.342 54.198 20.799 1.00 12.66 36 ASN B O 1
ATOM 1565 N N . GLU B 1 37 ? 42.425 53.455 20.424 1.00 13.23 37 GLU B N 1
ATOM 1566 C CA . GLU B 1 37 ? 43.074 54.646 20.942 1.00 15.31 37 GLU B CA 1
ATOM 1567 C C . GLU B 1 37 ? 44.093 55.080 19.898 1.00 17.15 37 GLU B C 1
ATOM 1568 O O . GLU B 1 37 ? 45.046 54.349 19.643 1.00 14.32 37 GLU B O 1
ATOM 1574 N N . PRO B 1 38 ? 43.896 56.256 19.283 1.00 15.00 38 PRO B N 1
ATOM 1575 C CA . PRO B 1 38 ? 42.786 57.185 19.512 1.00 15.42 38 PRO B CA 1
ATOM 1576 C C . PRO B 1 38 ? 41.550 56.770 18.723 1.00 12.71 38 PRO B C 1
ATOM 1577 O O . PRO B 1 38 ? 41.620 55.829 17.934 1.00 11.12 38 PRO B O 1
ATOM 1581 N N . THR B 1 39 ? 40.437 57.461 18.925 1.00 15.25 39 THR B N 1
ATO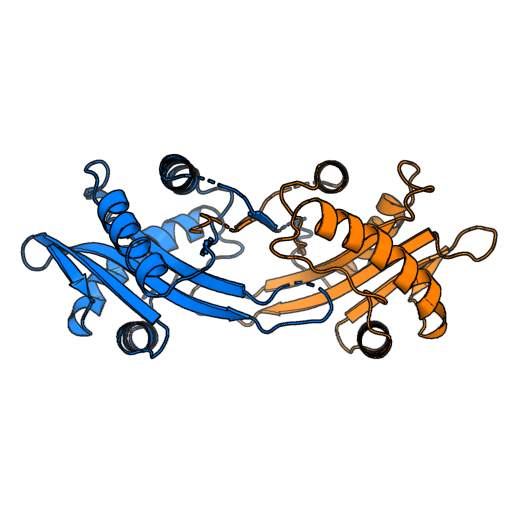M 1582 C CA . THR B 1 39 ? 39.231 57.177 18.147 1.00 17.41 39 THR B CA 1
ATOM 1583 C C . THR B 1 39 ? 39.118 58.156 16.985 1.00 18.78 39 THR B C 1
ATOM 1584 O O . THR B 1 39 ? 38.332 57.955 16.053 1.00 17.44 39 THR B O 1
ATOM 1588 N N . LEU B 1 40 ? 39.907 59.224 17.048 1.00 14.69 40 LEU B N 1
ATOM 1589 C CA . LEU B 1 40 ? 39.905 60.238 16.004 1.00 16.12 40 LEU B CA 1
ATOM 1590 C C . LEU B 1 40 ? 41.289 60.357 15.387 1.00 18.19 40 LEU B C 1
ATOM 1591 O O . LEU B 1 40 ? 42.267 60.707 16.056 1.00 17.98 40 LEU B O 1
ATOM 1596 N N . ASN B 1 41 ? 41.352 60.062 14.099 1.00 19.47 41 ASN B N 1
ATOM 1597 C CA . ASN B 1 41 ? 42.581 60.114 13.332 1.00 17.89 41 ASN B CA 1
ATOM 1598 C C . ASN B 1 41 ? 43.031 61.573 13.126 1.00 17.42 41 ASN B C 1
ATOM 1599 O O . ASN B 1 41 ? 42.264 62.404 12.644 1.00 17.92 41 ASN B O 1
ATOM 1604 N N . PRO B 1 42 ? 44.269 61.899 13.521 1.00 17.92 42 PRO B N 1
ATOM 1605 C CA . PRO B 1 42 ? 44.713 63.297 13.413 1.00 20.24 42 PRO B CA 1
ATOM 1606 C C . PRO B 1 42 ? 44.769 63.841 11.981 1.00 22.12 42 PRO B C 1
ATOM 1607 O O . PRO B 1 42 ? 44.575 65.045 11.774 1.00 18.74 42 PRO B O 1
ATOM 1611 N N . SER B 1 43 ? 45.047 62.976 11.011 1.00 16.95 43 SER B N 1
ATOM 1612 C CA . SER B 1 43 ? 45.092 63.418 9.619 1.00 16.12 43 SER B CA 1
ATOM 1613 C C . SER B 1 43 ? 43.688 63.666 9.108 1.00 18.46 43 SER B C 1
ATOM 1614 O O . SER B 1 43 ? 43.442 64.623 8.364 1.00 19.19 43 SER B O 1
ATOM 1617 N N . ARG B 1 44 ? 42.764 62.800 9.512 1.00 17.64 44 ARG B N 1
ATOM 1618 C CA . ARG B 1 44 ? 41.359 62.963 9.163 1.00 18.78 44 ARG B CA 1
ATOM 1619 C C . ARG B 1 44 ? 40.757 64.225 9.785 1.00 18.95 44 ARG B C 1
ATOM 1620 O O . ARG B 1 44 ? 39.917 64.888 9.170 1.00 18.44 44 ARG B O 1
ATOM 1628 N N . PHE B 1 45 ? 41.180 64.550 11.007 1.00 13.41 45 PHE B N 1
ATOM 1629 C CA . PHE B 1 45 ? 40.740 65.779 11.665 1.00 15.31 45 PHE B CA 1
ATOM 1630 C C . PHE B 1 45 ? 41.253 66.976 10.867 1.00 16.62 45 PHE B C 1
ATOM 1631 O O . PHE B 1 45 ? 40.519 67.931 10.596 1.00 13.25 45 PHE B O 1
ATOM 1639 N N . GLN B 1 46 ? 42.514 66.904 10.457 1.00 14.64 46 GLN B N 1
ATOM 1640 C CA . GLN B 1 46 ? 43.121 67.999 9.711 1.00 21.17 46 GLN B CA 1
ATOM 1641 C C . GLN B 1 46 ? 42.378 68.209 8.401 1.00 16.49 46 GLN B C 1
ATOM 1642 O O . GLN B 1 46 ? 42.134 69.343 7.996 1.00 19.51 46 GLN B O 1
ATOM 1648 N N . ALA B 1 47 ? 42.006 67.107 7.754 1.00 18.48 47 ALA B N 1
ATOM 1649 C CA . ALA B 1 47 ? 41.250 67.159 6.509 1.00 20.97 47 ALA B CA 1
ATOM 1650 C C . ALA B 1 47 ? 39.886 67.815 6.719 1.00 23.08 47 ALA B C 1
ATOM 1651 O O . ALA B 1 47 ? 39.429 68.565 5.864 1.00 25.02 47 ALA B O 1
ATOM 1653 N N . ALA B 1 48 ? 39.231 67.520 7.843 1.00 17.34 48 ALA B N 1
ATOM 1654 C CA . ALA B 1 48 ? 37.930 68.137 8.146 1.00 14.55 48 ALA B CA 1
ATOM 1655 C C . ALA B 1 48 ? 38.099 69.632 8.355 1.00 13.89 48 ALA B C 1
ATOM 1656 O O . ALA B 1 48 ? 37.359 70.431 7.789 1.00 16.68 48 ALA B O 1
ATOM 1658 N N . VAL B 1 49 ? 39.085 70.001 9.169 1.00 12.67 49 VAL B N 1
ATOM 1659 C CA . VAL B 1 49 ? 39.399 71.400 9.420 1.00 13.91 49 VAL B CA 1
ATOM 1660 C C . VAL B 1 49 ? 39.671 72.193 8.133 1.00 15.12 49 VAL B C 1
ATOM 1661 O O . VAL B 1 49 ? 39.143 73.295 7.943 1.00 17.35 49 VAL B O 1
ATOM 1665 N N . GLN B 1 50 ? 40.479 71.625 7.243 1.00 17.65 50 GLN B N 1
ATOM 1666 C CA . GLN B 1 50 ? 40.882 72.328 6.019 1.00 19.93 50 GLN B CA 1
ATOM 1667 C C . GLN B 1 50 ? 40.045 72.030 4.772 1.00 25.31 50 GLN B C 1
ATOM 1668 O O . GLN B 1 50 ? 40.276 72.621 3.708 1.00 25.15 50 GLN B O 1
ATOM 1674 N N . GLY B 1 51 ? 39.086 71.121 4.895 1.00 24.95 51 GLY B N 1
ATOM 1675 C CA . GLY B 1 51 ? 38.353 70.623 3.742 1.00 24.48 51 GLY B CA 1
ATOM 1676 C C . GLY B 1 51 ? 37.584 71.694 3.001 1.00 22.63 51 GLY B C 1
ATOM 1677 O O . GLY B 1 51 ? 37.140 72.673 3.602 1.00 21.29 51 GLY B O 1
ATOM 1678 N N . GLU B 1 52 ? 37.436 71.514 1.692 1.00 21.78 52 GLU B N 1
ATOM 1679 C CA . GLU B 1 52 ? 36.712 72.479 0.868 1.00 25.98 52 GLU B CA 1
ATOM 1680 C C . GLU B 1 52 ? 35.250 72.621 1.295 1.00 22.74 52 GLU B C 1
ATOM 1681 O O . GLU B 1 52 ? 34.709 73.729 1.333 1.00 27.65 52 GLU B O 1
ATOM 1687 N N . LYS B 1 53 ? 34.611 71.506 1.634 1.00 17.28 53 LYS B N 1
ATOM 1688 C CA . LYS B 1 53 ? 33.190 71.548 1.974 1.00 18.31 53 LYS B CA 1
ATOM 1689 C C . LYS B 1 53 ? 32.894 71.211 3.439 1.00 16.57 53 LYS B C 1
ATOM 1690 O O . LYS B 1 53 ? 31.737 71.104 3.834 1.00 15.07 53 LYS B O 1
ATOM 1696 N N . SER B 1 54 ? 33.937 71.053 4.244 1.00 17.40 54 SER B N 1
ATOM 1697 C CA . SER B 1 54 ? 33.746 70.723 5.647 1.00 15.12 54 SER B CA 1
ATOM 1698 C C . SER B 1 54 ? 34.213 71.869 6.542 1.00 15.51 54 SER B C 1
ATOM 1699 O O . SER B 1 54 ? 35.004 72.718 6.130 1.00 15.71 54 SER B O 1
ATOM 1702 N N . THR B 1 55 ? 33.707 71.885 7.769 1.00 14.85 55 THR B N 1
ATOM 1703 C CA . THR B 1 55 ? 34.014 72.934 8.723 1.00 15.06 55 THR B CA 1
ATOM 1704 C C . THR B 1 55 ? 33.989 72.331 10.129 1.00 12.73 55 THR B C 1
ATOM 1705 O O . THR B 1 55 ? 33.090 71.561 10.470 1.00 11.16 55 THR B O 1
ATOM 1709 N N . VAL B 1 56 ? 34.975 72.686 10.945 1.00 10.75 56 VAL B N 1
ATOM 1710 C CA . VA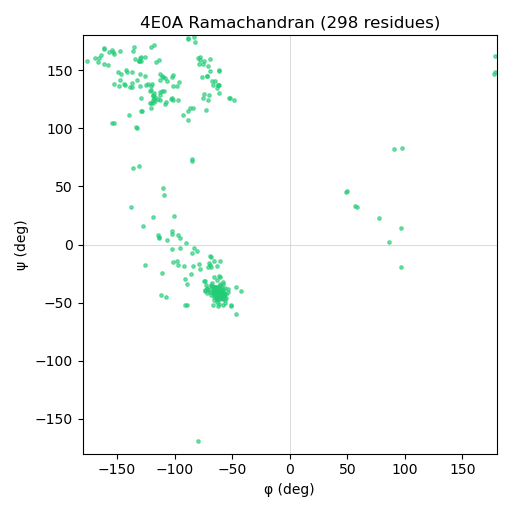L B 1 56 ? 34.985 72.240 12.328 1.00 6.86 56 VAL B CA 1
ATOM 1711 C C . VAL B 1 56 ? 34.821 73.439 13.266 1.00 9.74 56 VAL B C 1
ATOM 1712 O O . VAL B 1 56 ? 35.575 74.418 13.185 1.00 10.98 56 VAL B O 1
ATOM 1716 N N . LEU B 1 57 ? 33.823 73.372 14.143 1.00 7.82 57 LEU B N 1
ATOM 1717 C CA . LEU B 1 57 ? 33.579 74.450 15.107 1.00 12.90 57 LEU B CA 1
ATOM 1718 C C . LEU B 1 57 ? 33.966 73.976 16.500 1.00 14.90 57 LEU B C 1
ATOM 1719 O O . LEU B 1 57 ? 33.775 72.814 16.823 1.00 12.51 57 LEU B O 1
ATOM 1724 N N . VAL B 1 58 ? 34.522 74.870 17.316 1.00 12.58 58 VAL B N 1
ATOM 1725 C CA . VAL B 1 58 ? 34.786 74.561 18.715 1.00 12.05 58 VAL B CA 1
ATOM 1726 C C . VAL B 1 58 ? 34.151 75.607 19.632 1.00 14.92 58 VAL B C 1
ATOM 1727 O O . VAL B 1 58 ? 34.062 76.776 19.277 1.00 14.61 58 VAL B O 1
ATOM 1731 N N . PHE B 1 59 ? 33.680 75.155 20.788 1.00 15.29 59 PHE B N 1
ATOM 1732 C CA . PHE B 1 59 ? 33.276 76.040 21.864 1.00 17.57 59 PHE B CA 1
ATOM 1733 C C . PHE B 1 59 ? 34.445 76.139 22.826 1.00 16.17 59 PHE B C 1
ATOM 1734 O O . PHE B 1 59 ? 34.937 75.126 23.330 1.00 13.35 59 PHE B O 1
ATOM 1742 N N . VAL B 1 60 ? 34.888 77.360 23.088 1.00 15.90 60 VAL B N 1
ATOM 1743 C CA . VAL B 1 60 ? 36.018 77.578 23.976 1.00 19.03 60 VAL B CA 1
ATOM 1744 C C . VAL B 1 60 ? 35.576 78.398 25.177 1.00 21.34 60 VAL B C 1
ATOM 1745 O O . VAL B 1 60 ? 35.036 79.490 25.009 1.00 19.58 60 VAL B O 1
ATOM 1749 N N . ASP B 1 61 ? 35.819 77.877 26.380 1.00 24.14 61 ASP B N 1
ATOM 1750 C CA . ASP B 1 61 ? 35.351 78.516 27.608 1.00 29.82 61 ASP B CA 1
ATOM 1751 C C . ASP B 1 61 ? 36.232 79.685 28.036 1.00 33.38 61 ASP B C 1
ATOM 1752 O O . ASP B 1 61 ? 37.120 80.110 27.294 1.00 27.92 61 ASP B O 1
ATOM 1757 N N . GLU B 1 62 ? 35.998 80.169 29.254 1.00 39.92 62 GLU B N 1
ATOM 1758 C CA . GLU B 1 62 ? 36.736 81.304 29.806 1.00 47.88 62 GLU B CA 1
ATOM 1759 C C . GLU B 1 62 ? 38.215 81.014 30.033 1.00 52.02 62 GLU B C 1
ATOM 1760 O O . GLU B 1 62 ? 39.042 81.926 30.000 1.00 55.76 62 GLU B O 1
ATOM 1766 N N . ARG B 1 63 ? 38.542 79.749 30.271 1.00 50.68 63 ARG B N 1
ATOM 1767 C CA . ARG B 1 63 ? 39.926 79.353 30.510 1.00 52.85 63 ARG B CA 1
ATOM 1768 C C . ARG B 1 63 ? 40.564 78.730 29.267 1.00 48.92 63 ARG B C 1
ATOM 1769 O O . ARG B 1 63 ? 41.514 77.949 29.361 1.00 45.55 63 ARG B O 1
ATOM 1777 N N . GLU B 1 64 ? 40.025 79.099 28.107 1.00 48.15 64 GLU B N 1
ATOM 1778 C CA . GLU B 1 64 ? 40.565 78.706 26.804 1.00 47.86 64 GLU B CA 1
ATOM 1779 C C . GLU B 1 64 ? 40.637 77.192 26.591 1.00 43.10 64 GLU B C 1
ATOM 1780 O O . GLU B 1 64 ? 41.520 76.692 25.892 1.00 41.75 64 GLU B O 1
ATOM 1786 N N . LYS B 1 65 ? 39.693 76.474 27.192 1.00 39.48 65 LYS B N 1
ATOM 1787 C CA . LYS B 1 65 ? 39.617 75.026 27.054 1.00 35.10 65 LYS B CA 1
ATOM 1788 C C . LYS B 1 65 ? 38.443 74.647 26.153 1.00 25.13 65 LYS B C 1
ATOM 1789 O O . LYS B 1 65 ? 37.373 75.248 26.241 1.00 25.76 65 LYS B O 1
ATOM 1795 N N . ILE B 1 66 ? 38.634 73.646 25.300 1.00 24.58 66 ILE B N 1
ATOM 1796 C CA . ILE B 1 66 ? 37.570 73.219 24.398 1.00 23.05 66 ILE B CA 1
ATOM 1797 C C . ILE B 1 66 ? 36.477 72.484 25.163 1.00 19.53 66 ILE B C 1
ATOM 1798 O O . ILE B 1 66 ? 36.714 71.416 25.710 1.00 20.05 66 ILE B O 1
ATOM 1803 N N . GLY B 1 67 ? 35.276 73.053 25.188 1.00 16.07 67 GLY B N 1
ATOM 1804 C CA . GLY B 1 67 ? 34.163 72.421 25.869 1.00 14.71 67 GLY B CA 1
ATOM 1805 C C . GLY B 1 67 ? 33.244 71.619 24.966 1.00 16.96 67 GLY B C 1
ATOM 1806 O O . GLY B 1 67 ? 32.473 70.793 25.441 1.00 16.08 67 GLY B O 1
ATOM 1807 N N . ALA B 1 68 ? 33.316 71.867 23.662 1.00 12.97 68 ALA B N 1
ATOM 1808 C CA . ALA B 1 68 ? 32.494 71.134 22.710 1.00 11.79 68 ALA B CA 1
ATOM 1809 C C . ALA B 1 68 ? 33.058 71.342 21.322 1.00 10.57 68 ALA B C 1
ATOM 1810 O O . ALA B 1 68 ? 33.843 72.264 21.098 1.00 11.61 68 ALA B O 1
ATOM 1812 N N . TYR B 1 69 ? 32.659 70.492 20.386 1.00 9.56 69 TYR B N 1
ATOM 1813 C CA . TYR B 1 69 ? 33.070 70.687 19.009 1.00 6.75 69 TYR B CA 1
ATOM 1814 C C . TYR B 1 69 ? 32.035 70.084 18.072 1.00 5.72 69 TYR B C 1
ATOM 1815 O O . TYR B 1 69 ? 31.182 69.288 18.490 1.00 7.70 69 TYR B O 1
ATOM 1824 N N . SER B 1 70 ? 32.102 70.469 16.802 1.00 6.55 70 SER B N 1
ATOM 1825 C CA . SER B 1 70 ? 31.224 69.862 15.814 1.00 6.67 70 SER B CA 1
ATOM 1826 C C . SER B 1 70 ? 31.937 69.849 14.486 1.00 11.03 70 SER B C 1
ATOM 1827 O O . SER B 1 70 ? 32.746 70.740 14.209 1.00 9.44 70 SER B O 1
ATOM 1830 N N . VAL B 1 71 ? 31.636 68.834 13.675 1.00 12.05 71 VAL B N 1
ATOM 1831 C CA . VAL B 1 71 ? 32.116 68.758 12.300 1.00 11.28 71 VAL B CA 1
ATOM 1832 C C . VAL B 1 71 ? 30.893 68.745 11.400 1.00 11.54 71 VAL B C 1
ATOM 1833 O O . VAL B 1 71 ? 29.975 67.935 11.596 1.00 10.35 71 VAL B O 1
ATOM 1837 N N . ILE B 1 72 ? 30.876 69.638 10.412 1.00 6.26 72 ILE B N 1
ATOM 1838 C CA . ILE B 1 72 ? 29.751 69.727 9.506 1.00 8.51 72 ILE B CA 1
ATOM 1839 C C . ILE B 1 72 ? 30.241 69.730 8.064 1.00 12.20 72 ILE B C 1
ATOM 1840 O O . ILE B 1 72 ? 31.400 70.031 7.789 1.00 13.31 72 ILE B O 1
ATOM 1845 N N . HIS B 1 73 ? 29.329 69.406 7.160 1.00 9.57 73 HIS B N 1
ATOM 1846 C CA . HIS B 1 73 ? 29.631 69.269 5.749 1.00 11.28 73 HIS B CA 1
ATOM 1847 C C . HIS B 1 73 ? 28.534 69.924 4.932 1.00 10.17 73 HIS B C 1
ATOM 1848 O O . HIS B 1 73 ? 27.344 69.736 5.203 1.00 10.41 73 HIS B O 1
ATOM 1855 N N . LEU B 1 74 ? 28.935 70.688 3.926 1.00 8.74 74 LEU B N 1
ATOM 1856 C CA . LEU B 1 74 ? 27.978 71.225 2.975 1.00 10.55 74 LEU B CA 1
ATOM 1857 C C . LEU B 1 74 ? 27.829 70.177 1.877 1.00 14.04 74 LEU B C 1
ATOM 1858 O O . LEU B 1 74 ? 28.783 69.885 1.162 1.00 14.99 74 LEU B O 1
ATOM 1863 N N . VAL B 1 75 ? 26.630 69.616 1.769 1.00 9.96 75 VAL B N 1
ATOM 1864 C CA . VAL B 1 75 ? 26.347 68.511 0.858 1.00 10.28 75 VAL B CA 1
ATOM 1865 C C . VAL B 1 75 ? 25.401 68.938 -0.281 1.00 16.58 75 VAL B C 1
ATOM 1866 O O . VAL B 1 75 ? 24.347 69.510 -0.029 1.00 21.60 75 VAL B O 1
ATOM 1870 N N . GLN B 1 76 ? 25.782 68.664 -1.526 1.00 16.54 76 GLN B N 1
ATOM 1871 C CA . GLN B 1 76 ? 24.913 68.950 -2.671 1.00 20.59 76 GLN B CA 1
ATOM 1872 C C . GLN B 1 76 ? 24.631 67.656 -3.431 1.00 20.65 76 GLN B C 1
ATOM 1873 O O . GLN B 1 76 ? 25.556 66.975 -3.856 1.00 22.74 76 GLN B O 1
ATOM 1879 N N . THR B 1 77 ? 23.359 67.296 -3.564 1.00 19.75 77 THR B N 1
ATOM 1880 C CA . THR B 1 77 ? 22.973 66.168 -4.414 1.00 25.01 77 THR B CA 1
ATOM 1881 C C . THR B 1 77 ? 22.566 66.702 -5.773 1.00 24.87 77 THR B C 1
ATOM 1882 O O . THR B 1 77 ? 21.885 67.722 -5.851 1.00 24.29 77 THR B O 1
ATOM 1886 N N . PRO B 1 78 ? 22.956 66.008 -6.855 1.00 23.01 78 PRO B N 1
ATOM 1887 C CA . PRO B 1 78 ? 22.647 66.519 -8.192 1.00 24.67 78 PRO B CA 1
ATOM 1888 C C . PRO B 1 78 ? 21.193 66.230 -8.536 1.00 23.91 78 PRO B C 1
ATOM 1889 O O . PRO B 1 78 ? 20.596 65.355 -7.911 1.00 21.73 78 PRO B O 1
ATOM 1893 N N . LEU B 1 79 ? 20.636 66.936 -9.514 1.00 24.67 79 LEU B N 1
ATOM 1894 C CA . LEU B 1 79 ? 19.287 66.625 -9.965 1.00 26.95 79 LEU B CA 1
ATOM 1895 C C . LEU B 1 79 ? 19.250 65.215 -10.549 1.00 21.97 79 LEU B C 1
ATOM 1896 O O . LEU B 1 79 ? 20.141 64.827 -11.295 1.00 20.58 79 LEU B O 1
ATOM 1901 N N . LEU B 1 80 ? 18.235 64.443 -10.171 1.00 20.12 80 LEU B N 1
ATOM 1902 C CA . LEU B 1 80 ? 18.021 63.111 -10.729 1.00 17.53 80 LEU B CA 1
ATOM 1903 C C . LEU B 1 80 ? 16.573 63.031 -11.190 1.00 15.10 80 LEU B C 1
ATOM 1904 O O . LEU B 1 80 ? 15.751 63.837 -10.771 1.00 15.47 80 LEU B O 1
ATOM 1909 N N . PRO B 1 81 ? 16.258 62.064 -12.063 1.00 14.56 81 PRO B N 1
ATOM 1910 C CA . PRO B 1 81 ? 14.871 61.980 -12.527 1.00 15.54 81 PRO B CA 1
ATOM 1911 C C . PRO B 1 81 ? 13.895 61.799 -11.368 1.00 10.52 81 PRO B C 1
ATOM 1912 O O . PRO B 1 81 ? 12.817 62.384 -11.386 1.00 13.05 81 PRO B O 1
ATOM 1916 N N . THR B 1 82 ? 14.273 61.020 -10.364 1.00 8.81 82 THR B N 1
ATOM 1917 C CA . THR B 1 82 ? 13.324 60.696 -9.312 1.00 7.39 82 THR B CA 1
ATOM 1918 C C . THR B 1 82 ? 13.645 61.341 -7.970 1.00 11.10 82 THR B C 1
ATOM 1919 O O . THR B 1 82 ? 12.941 61.093 -6.989 1.00 8.39 82 THR B O 1
ATOM 1931 N N . GLN B 1 84 ? 14.707 65.175 -5.999 1.00 13.01 84 GLN B N 1
ATOM 1932 C CA . GLN B 1 84 ? 14.953 66.607 -6.051 1.00 14.10 84 GLN B CA 1
ATOM 1933 C C . GLN B 1 84 ? 16.424 66.881 -5.808 1.00 16.50 84 GLN B C 1
ATOM 1934 O O . GLN B 1 84 ? 17.071 66.170 -5.049 1.00 17.37 84 GLN B O 1
ATOM 1940 N N . GLN B 1 85 ? 16.945 67.902 -6.475 1.00 22.26 85 GLN B N 1
ATOM 1941 C CA . GLN B 1 85 ? 18.250 68.434 -6.140 1.00 23.58 85 GLN B CA 1
ATOM 1942 C C . GLN B 1 85 ? 18.151 68.960 -4.711 1.00 21.57 85 GLN B C 1
ATOM 1943 O O . GLN B 1 85 ? 17.163 69.585 -4.342 1.00 20.72 85 GLN B O 1
ATOM 1949 N N . ARG B 1 86 ? 19.154 68.695 -3.892 1.00 20.77 86 ARG B N 1
ATOM 1950 C CA . ARG B 1 86 ? 19.044 69.092 -2.499 1.00 20.38 86 ARG B CA 1
ATOM 1951 C C . ARG B 1 86 ? 20.371 69.562 -1.933 1.00 17.53 86 ARG B C 1
ATOM 1952 O O . ARG B 1 86 ? 21.410 68.953 -2.181 1.00 17.88 86 ARG B O 1
ATOM 1960 N N . LYS B 1 87 ? 20.320 70.652 -1.172 1.00 14.59 87 LYS B N 1
ATOM 1961 C CA . LYS B 1 87 ? 21.513 71.209 -0.534 1.00 14.02 87 LYS B CA 1
ATOM 1962 C C . LYS B 1 87 ? 21.304 71.134 0.983 1.00 13.38 87 LYS B C 1
ATOM 1963 O O . LYS B 1 87 ? 20.313 71.645 1.505 1.00 10.66 87 LYS B O 1
ATOM 1969 N N . THR B 1 88 ? 22.216 70.476 1.691 1.00 10.50 88 THR B N 1
ATOM 1970 C CA . THR B 1 88 ? 22.045 70.309 3.142 1.00 10.69 88 THR B CA 1
ATOM 1971 C C . THR B 1 88 ? 23.327 70.603 3.912 1.00 9.86 88 THR B C 1
ATOM 1972 O O . THR B 1 88 ? 24.418 70.585 3.342 1.00 14.56 88 THR B O 1
ATOM 1976 N N . VAL B 1 89 ? 23.200 70.884 5.203 1.00 7.04 89 VAL B N 1
ATOM 1977 C CA . VAL B 1 89 ? 24.354 70.788 6.088 1.00 5.79 89 VAL B CA 1
ATOM 1978 C C . VAL B 1 89 ? 24.220 69.481 6.839 1.00 9.57 89 VAL B C 1
ATOM 1979 O O . VAL B 1 89 ? 23.200 69.233 7.501 1.00 11.26 89 VAL B O 1
ATOM 1983 N N . TYR B 1 90 ? 25.245 68.644 6.743 1.00 9.06 90 TYR B N 1
ATOM 1984 C CA . TYR B 1 90 ? 25.244 67.370 7.456 1.00 8.30 90 TYR B CA 1
ATOM 1985 C C . TYR B 1 90 ? 26.220 67.430 8.607 1.00 8.62 90 TYR B C 1
ATOM 1986 O O . TYR B 1 90 ? 27.412 67.678 8.406 1.00 8.39 90 TYR B O 1
ATOM 1995 N N . ILE B 1 91 ? 25.703 67.182 9.803 1.00 10.36 91 ILE B N 1
ATOM 1996 C CA . ILE B 1 91 ? 26.513 67.168 11.008 1.00 7.22 91 ILE B CA 1
ATOM 1997 C C . ILE B 1 91 ? 26.971 65.748 11.241 1.00 9.92 91 ILE B C 1
ATOM 1998 O O . ILE B 1 91 ? 26.162 64.870 11.530 1.00 12.73 91 ILE B O 1
ATOM 2003 N N . SER B 1 92 ? 28.263 65.511 11.088 1.00 7.80 92 SER B N 1
ATOM 2004 C CA . SER B 1 92 ? 28.791 64.169 11.272 1.00 10.60 92 SER B CA 1
ATOM 2005 C C . SER B 1 92 ? 29.245 63.984 12.711 1.00 10.07 92 SER B C 1
ATOM 2006 O O . SER B 1 92 ? 29.392 62.863 13.166 1.00 12.03 92 SER B O 1
ATOM 2009 N N . ASP B 1 93 ? 29.448 65.085 13.429 1.00 6.69 93 ASP B N 1
ATOM 2010 C CA . ASP B 1 93 ? 29.893 65.014 14.830 1.00 13.68 93 ASP B CA 1
ATOM 2011 C C . ASP B 1 93 ? 29.423 66.244 15.591 1.00 11.96 93 ASP B C 1
ATOM 2012 O O . ASP B 1 93 ? 29.485 67.349 15.075 1.00 13.98 93 ASP B O 1
ATOM 2017 N N . LEU B 1 94 ? 28.952 66.043 16.812 1.00 9.89 94 LEU B N 1
ATOM 2018 C CA . LEU B 1 94 ? 28.673 67.144 17.723 1.00 10.57 94 LEU B CA 1
ATOM 2019 C C . LEU B 1 94 ? 28.837 66.571 19.127 1.00 12.43 94 LEU B C 1
ATOM 2020 O O . LEU B 1 94 ? 27.976 65.835 19.605 1.00 15.72 94 LEU B O 1
ATOM 2025 N N . CYS B 1 95 ? 29.943 66.907 19.781 1.00 10.77 95 CYS B N 1
ATOM 2026 C CA . CYS B 1 95 ? 30.221 66.353 21.097 1.00 11.38 95 CYS B CA 1
ATOM 2027 C C . CYS B 1 95 ? 30.359 67.468 22.113 1.00 13.68 95 CYS B C 1
ATOM 2028 O O . CYS B 1 95 ? 31.075 68.433 21.877 1.00 12.97 95 CYS B O 1
ATOM 2031 N N . VAL B 1 96 ? 29.674 67.324 23.244 1.00 12.43 96 VAL B N 1
ATOM 2032 C CA . VAL B 1 96 ? 29.849 68.209 24.389 1.00 11.72 96 VAL B CA 1
ATOM 2033 C C . VAL B 1 96 ? 30.518 67.424 25.530 1.00 15.08 96 VAL B C 1
ATOM 2034 O O . VAL B 1 96 ? 30.106 66.305 25.859 1.00 15.00 96 VAL B O 1
ATOM 2038 N N . ASP B 1 97 ? 31.559 68.022 26.110 1.00 18.49 97 ASP B N 1
ATOM 2039 C CA . ASP B 1 97 ? 32.307 67.424 27.212 1.00 16.18 97 ASP B CA 1
ATOM 2040 C C . ASP B 1 97 ? 31.326 66.922 28.274 1.00 16.97 97 ASP B C 1
ATOM 2041 O O . ASP B 1 97 ? 30.478 67.682 28.757 1.00 16.24 97 ASP B O 1
ATOM 2046 N N . GLU B 1 98 ? 31.435 65.632 28.593 1.00 17.89 98 GLU B N 1
ATOM 2047 C CA . GLU B 1 98 ? 30.515 64.923 29.493 1.00 27.51 98 GLU B CA 1
ATOM 2048 C C . GLU B 1 98 ? 30.213 65.664 30.785 1.00 28.27 98 GLU B C 1
ATOM 2049 O O . GLU B 1 98 ? 29.095 65.598 31.285 1.00 31.92 98 GLU B O 1
ATOM 2055 N N . THR B 1 99 ? 31.209 66.359 31.327 1.00 26.10 99 THR B N 1
ATOM 2056 C CA . THR B 1 99 ? 31.026 67.048 32.603 1.00 30.65 99 THR B CA 1
ATOM 2057 C C . THR B 1 99 ? 30.519 68.472 32.434 1.00 30.78 99 THR B C 1
ATOM 2058 O O . THR B 1 99 ? 30.349 69.192 33.421 1.00 34.36 99 THR B O 1
ATOM 2062 N N . ARG B 1 100 ? 30.283 68.885 31.191 1.00 28.48 100 ARG B N 1
ATOM 2063 C CA . ARG B 1 100 ? 29.765 70.225 30.928 1.00 28.85 100 ARG B CA 1
ATOM 2064 C C . ARG B 1 100 ? 28.363 70.160 30.327 1.00 26.19 100 ARG B C 1
ATOM 2065 O O . ARG B 1 100 ? 27.828 71.175 29.878 1.00 28.13 100 ARG B O 1
ATOM 2073 N N . ARG B 1 101 ? 27.774 68.969 30.300 1.00 29.05 101 ARG B N 1
ATOM 2074 C CA . ARG B 1 101 ? 26.472 68.784 29.661 1.00 29.43 101 ARG B CA 1
ATOM 2075 C C . ARG B 1 101 ? 25.320 69.333 30.495 1.00 33.54 101 ARG B C 1
ATOM 2076 O O . ARG B 1 101 ? 25.416 69.442 31.717 1.00 29.35 101 ARG B O 1
ATOM 2084 N N . GLY B 1 102 ? 24.232 69.676 29.815 1.00 38.10 102 GLY B N 1
ATOM 2085 C CA . GLY B 1 102 ? 23.063 70.236 30.465 1.00 40.23 102 GLY B CA 1
ATOM 2086 C C . GLY B 1 102 ? 23.172 71.704 30.850 1.00 35.27 102 GLY B C 1
ATOM 2087 O O . GLY B 1 102 ? 22.444 72.154 31.732 1.00 35.36 102 GLY B O 1
ATOM 2088 N N . GLY B 1 103 ? 24.053 72.454 30.185 1.00 33.42 103 GLY B N 1
ATOM 2089 C CA . GLY B 1 103 ? 24.239 73.867 30.495 1.00 31.08 103 GLY B CA 1
ATOM 2090 C C . GLY B 1 103 ? 24.387 74.864 29.340 1.00 34.55 103 GLY B C 1
ATOM 2091 O O . GLY B 1 103 ? 25.096 75.860 29.483 1.00 39.30 103 GLY B O 1
ATOM 2092 N N . GLY B 1 104 ? 23.738 74.617 28.200 1.00 25.92 104 GLY B N 1
ATOM 2093 C CA . GLY B 1 104 ? 23.680 75.614 27.135 1.00 20.84 104 GLY B CA 1
ATOM 2094 C C . GLY B 1 104 ? 24.678 75.516 25.981 1.00 19.31 104 GLY B C 1
ATOM 2095 O O . GLY B 1 104 ? 24.457 76.073 24.903 1.00 17.20 104 GLY B O 1
ATOM 2096 N N . ILE B 1 105 ? 25.777 74.800 26.190 1.00 17.31 105 ILE B N 1
ATOM 2097 C CA . ILE B 1 105 ? 26.846 74.741 25.196 1.00 16.07 105 ILE B CA 1
ATOM 2098 C C . ILE B 1 105 ? 26.430 74.097 23.862 1.00 14.89 105 ILE B C 1
ATOM 2099 O O . ILE B 1 105 ? 26.721 74.633 22.785 1.00 10.97 105 ILE B O 1
ATOM 2104 N N . GLY B 1 106 ? 25.771 72.947 23.935 1.00 12.13 106 GLY B N 1
ATOM 2105 C CA . GLY B 1 106 ? 25.299 72.268 22.738 1.00 13.18 106 GLY B CA 1
ATOM 2106 C C . GLY B 1 106 ? 24.391 73.161 21.899 1.00 12.59 106 GLY B C 1
ATOM 2107 O O . GLY B 1 106 ? 24.582 73.312 20.690 1.00 13.62 106 GLY B O 1
ATOM 2108 N N . ARG B 1 107 ? 23.397 73.752 22.541 1.00 10.63 107 ARG B N 1
ATOM 2109 C CA . ARG B 1 107 ? 22.533 74.718 21.860 1.00 15.77 107 ARG B CA 1
ATOM 2110 C C . ARG B 1 107 ? 23.316 75.853 21.189 1.00 14.84 107 ARG B C 1
ATOM 2111 O O . ARG B 1 107 ? 22.991 76.259 20.069 1.00 12.06 107 ARG B O 1
ATOM 2119 N N . LEU B 1 108 ? 24.351 76.364 21.860 1.00 13.62 108 LEU B N 1
ATOM 2120 C CA . LEU B 1 108 ? 25.141 77.462 21.295 1.00 16.82 108 LEU B CA 1
ATOM 2121 C C . LEU B 1 108 ? 25.877 77.052 20.014 1.00 15.79 108 LEU B C 1
ATOM 2122 O O . LEU B 1 108 ? 25.880 77.787 19.015 1.00 13.69 108 LEU B O 1
ATOM 2127 N N . ILE B 1 109 ? 26.521 75.893 20.056 1.00 14.24 109 ILE B N 1
ATOM 2128 C CA . ILE B 1 109 ? 27.159 75.320 18.866 1.00 14.60 109 ILE B CA 1
ATOM 2129 C C . ILE B 1 109 ? 26.158 75.136 17.726 1.00 15.34 109 ILE B C 1
ATOM 2130 O O . ILE B 1 109 ? 26.449 75.456 16.570 1.00 12.73 109 ILE B O 1
ATOM 2135 N N . PHE B 1 110 ? 24.981 74.608 18.058 1.00 8.63 110 PHE B N 1
ATOM 2136 C CA . PHE B 1 110 ? 23.977 74.273 17.058 1.00 9.18 110 PHE B CA 1
ATOM 2137 C C . PHE B 1 110 ? 23.427 75.539 16.412 1.00 11.29 110 PHE B C 1
ATOM 2138 O O . PHE B 1 110 ? 23.142 75.567 15.217 1.00 10.19 110 PHE B O 1
ATOM 2146 N N . GLU B 1 111 ? 23.293 76.593 17.207 1.00 16.73 111 GLU B N 1
ATOM 2147 C CA . GLU B 1 111 ? 22.860 77.878 16.678 1.00 12.01 111 GLU B CA 1
ATOM 2148 C C . GLU B 1 111 ? 23.860 78.420 15.656 1.00 13.47 111 GLU B C 1
ATOM 2149 O O . GLU B 1 111 ? 23.475 79.013 14.641 1.00 10.43 111 GLU B O 1
ATOM 2155 N N . ALA B 1 112 ? 25.142 78.186 15.902 1.00 9.90 112 ALA B N 1
ATOM 2156 C CA . ALA B 1 112 ? 26.163 78.578 14.936 1.00 11.88 112 ALA B CA 1
ATOM 2157 C C . ALA B 1 112 ? 26.039 77.777 13.636 1.00 12.41 112 ALA B C 1
ATOM 2158 O O . ALA B 1 112 ? 26.220 78.327 12.560 1.00 10.36 112 ALA B O 1
ATOM 2160 N N . ILE B 1 113 ? 25.729 76.487 13.741 1.00 12.06 113 ILE B N 1
ATOM 2161 C CA . ILE B 1 113 ? 25.516 75.642 12.563 1.00 7.18 113 ILE B CA 1
ATOM 2162 C C . ILE B 1 113 ? 24.334 76.143 11.729 1.00 9.36 113 ILE B C 1
ATOM 2163 O O . ILE B 1 113 ? 24.418 76.225 10.496 1.00 9.01 113 ILE B O 1
ATOM 2168 N N . ILE B 1 114 ? 23.251 76.511 12.412 1.00 9.74 114 ILE B N 1
ATOM 2169 C CA . ILE B 1 114 ? 22.089 77.094 11.755 1.00 11.06 114 ILE B CA 1
ATOM 2170 C C . ILE B 1 114 ? 22.457 78.369 10.982 1.00 12.16 114 ILE B C 1
ATOM 2171 O O . ILE B 1 114 ? 22.091 78.517 9.821 1.00 14.97 114 ILE B O 1
ATOM 2176 N N A SER B 1 115 ? 23.192 79.271 11.631 0.39 13.21 115 SER B N 1
ATOM 2177 N N B SER B 1 115 ? 23.191 79.263 11.641 0.61 13.48 115 SER B N 1
ATOM 2178 C CA A SER B 1 115 ? 23.649 80.507 10.993 0.39 13.04 115 SER B CA 1
ATOM 2179 C CA B SER B 1 115 ? 23.677 80.499 11.035 0.61 12.84 115 SER B CA 1
ATOM 2180 C C A SER B 1 115 ? 24.461 80.230 9.728 0.39 12.31 115 SER B C 1
ATOM 2181 C C B SER B 1 115 ? 24.458 80.227 9.747 0.61 12.43 115 SER B C 1
ATOM 2182 O O A SER B 1 115 ? 24.267 80.880 8.702 0.39 12.15 115 SER B O 1
ATOM 2183 O O B SER B 1 115 ? 24.238 80.875 8.724 0.61 12.15 115 SER B O 1
ATOM 2188 N N . TYR B 1 116 ? 25.373 79.267 9.810 1.00 10.57 116 TYR B N 1
ATOM 2189 C CA . TYR B 1 116 ? 26.119 78.821 8.633 1.00 13.36 116 TYR B CA 1
ATOM 2190 C C . TYR B 1 116 ? 25.170 78.247 7.571 1.00 14.04 116 TYR B C 1
ATOM 2191 O O . TYR B 1 116 ? 25.271 78.570 6.380 1.00 15.04 116 TYR B O 1
ATOM 2200 N N . GLY B 1 117 ? 24.254 77.385 8.005 1.00 14.22 117 GLY B N 1
ATOM 2201 C CA . GLY B 1 117 ? 23.305 76.770 7.097 1.00 17.16 117 GLY B CA 1
ATOM 2202 C C . GLY B 1 117 ? 22.478 77.793 6.336 1.00 14.30 117 GLY B C 1
ATOM 2203 O O . GLY B 1 117 ? 22.300 77.681 5.126 1.00 12.23 117 GLY B O 1
ATOM 2204 N N . LYS B 1 118 ? 21.976 78.799 7.047 1.00 9.33 118 LYS B N 1
ATOM 2205 C CA . LYS B 1 118 ? 21.123 79.812 6.433 1.00 12.99 118 LYS B CA 1
ATOM 2206 C C . LYS B 1 118 ? 21.911 80.685 5.459 1.00 14.83 118 LYS B C 1
ATOM 2207 O O . LYS B 1 118 ? 21.386 81.107 4.435 1.00 17.81 118 LYS B O 1
ATOM 2213 N N . ALA B 1 119 ? 23.170 80.962 5.781 1.00 15.16 119 ALA B N 1
ATOM 2214 C CA . ALA B 1 119 ? 23.972 81.825 4.922 1.00 12.36 119 ALA B CA 1
ATOM 2215 C C . ALA B 1 119 ? 24.309 81.112 3.632 1.00 16.41 119 ALA B C 1
ATOM 2216 O O . ALA B 1 119 ? 24.640 81.746 2.640 1.00 16.81 119 ALA B O 1
ATOM 2218 N N . HIS B 1 120 ? 24.197 79.786 3.638 1.00 16.37 120 HIS B N 1
ATOM 2219 C CA . HIS B 1 120 ? 24.427 78.999 2.419 1.00 15.90 120 HIS B CA 1
ATOM 2220 C C . HIS B 1 120 ? 23.126 78.542 1.753 1.00 15.04 120 HIS B C 1
ATOM 2221 O O . HIS B 1 120 ? 23.143 77.756 0.811 1.00 19.18 120 HIS B O 1
ATOM 2228 N N . GLN B 1 121 ? 22.008 79.066 2.250 1.00 11.77 121 GLN B N 1
ATOM 2229 C CA . GLN B 1 121 ? 20.687 78.775 1.702 1.00 15.73 121 GLN B CA 1
ATOM 2230 C C . GLN B 1 121 ? 20.440 77.263 1.529 1.00 14.64 121 GLN B C 1
ATOM 2231 O O . GLN B 1 121 ? 19.950 76.818 0.503 1.00 15.86 121 GLN B O 1
ATOM 2237 N N . VAL B 1 122 ? 20.785 76.484 2.547 1.00 12.22 122 VAL B N 1
ATOM 2238 C CA . VAL B 1 122 ? 20.539 75.044 2.492 1.00 10.73 122 VAL B CA 1
ATOM 2239 C C . VAL B 1 122 ? 19.073 74.735 2.794 1.00 10.22 122 VAL B C 1
ATOM 2240 O O . VAL B 1 122 ? 18.381 75.514 3.453 1.00 10.70 122 VAL B O 1
ATOM 2244 N N . ASP B 1 123 ? 18.616 73.590 2.302 1.00 12.32 123 ASP B N 1
ATOM 2245 C CA . ASP B 1 123 ? 17.255 73.122 2.517 1.00 16.28 123 ASP B CA 1
ATOM 2246 C C . ASP B 1 123 ? 17.028 72.636 3.954 1.00 11.99 123 ASP B C 1
ATOM 2247 O O . ASP B 1 123 ? 15.963 72.822 4.530 1.00 11.69 123 ASP B O 1
ATOM 2252 N N . ALA B 1 124 ? 18.049 72.046 4.545 1.00 11.49 124 ALA B N 1
ATOM 2253 C CA . ALA B 1 124 ? 17.888 71.469 5.874 1.00 10.60 124 ALA B CA 1
ATOM 2254 C C . ALA B 1 124 ? 19.236 71.174 6.485 1.00 11.87 124 ALA B C 1
ATOM 2255 O O . ALA B 1 124 ? 20.242 71.072 5.785 1.00 16.75 124 ALA B O 1
ATOM 2257 N N . ILE B 1 125 ? 19.243 71.039 7.807 1.00 11.71 125 ILE B N 1
ATOM 2258 C CA . ILE B 1 125 ? 20.365 70.448 8.502 1.00 12.22 125 ILE B CA 1
ATOM 2259 C C . ILE B 1 125 ? 19.977 68.999 8.744 1.00 11.79 125 ILE B C 1
ATOM 2260 O O . ILE B 1 125 ? 18.836 68.728 9.106 1.00 13.40 125 ILE B O 1
ATOM 2265 N N . GLU B 1 126 ? 20.899 68.069 8.511 1.00 10.08 126 GLU B N 1
ATOM 2266 C CA . GLU B 1 126 ? 20.631 66.664 8.766 1.00 6.52 126 GLU B CA 1
ATOM 2267 C C . GLU B 1 126 ? 21.745 66.049 9.611 1.00 11.36 126 GLU B C 1
ATOM 2268 O O . GLU B 1 126 ? 22.863 66.555 9.632 1.00 13.46 126 GLU B O 1
ATOM 2274 N N . LEU B 1 127 ? 21.429 64.952 10.288 1.00 11.60 127 LEU B N 1
ATOM 2275 C CA . LEU B 1 127 ? 22.420 64.194 11.038 1.00 11.34 127 LEU B CA 1
ATOM 2276 C C . LEU B 1 127 ? 21.875 62.792 11.288 1.00 11.79 127 LEU B C 1
ATOM 2277 O O . LEU B 1 127 ? 20.687 62.539 11.104 1.00 13.31 127 LEU B O 1
ATOM 2282 N N . ASP B 1 128 ? 22.730 61.889 11.750 1.00 9.78 128 ASP B N 1
ATOM 2283 C CA . ASP B 1 128 ? 22.267 60.556 12.107 1.00 12.47 128 ASP B CA 1
ATOM 2284 C C . ASP B 1 128 ? 22.546 60.240 13.571 1.00 13.49 128 ASP B C 1
ATOM 2285 O O . ASP B 1 128 ? 23.633 60.537 14.083 1.00 11.40 128 ASP B O 1
ATOM 2290 N N . VAL B 1 129 ? 21.567 59.653 14.253 1.00 4.25 129 VAL B N 1
ATOM 2291 C CA . VAL B 1 129 ? 21.734 59.337 15.667 1.00 9.55 129 VAL B CA 1
ATOM 2292 C C . VAL B 1 129 ? 21.353 57.881 15.927 1.00 11.88 129 VAL B C 1
ATOM 2293 O O . VAL B 1 129 ? 20.360 57.395 15.386 1.00 10.20 129 VAL B O 1
ATOM 2297 N N . TYR B 1 130 ? 22.152 57.174 16.722 1.00 10.40 130 TYR B N 1
ATOM 2298 C CA . TYR B 1 130 ? 21.816 55.782 17.038 1.00 14.07 130 TYR B CA 1
ATOM 2299 C C . TYR B 1 130 ? 20.620 55.699 17.972 1.00 13.89 130 TYR B C 1
ATOM 2300 O O . TYR B 1 130 ? 20.425 56.555 18.824 1.00 11.07 130 TYR B O 1
ATOM 2309 N N . ASP B 1 131 ? 19.807 54.669 17.775 1.00 13.54 131 ASP B N 1
ATOM 2310 C CA . ASP B 1 131 ? 18.521 54.548 18.449 1.00 12.77 131 ASP B CA 1
ATOM 2311 C C . ASP B 1 131 ? 18.647 54.552 19.985 1.00 11.42 131 ASP B C 1
ATOM 2312 O O . ASP B 1 131 ? 17.766 55.058 20.679 1.00 13.85 131 ASP B O 1
ATOM 2317 N N . PHE B 1 132 ? 19.746 54.012 20.519 1.00 11.85 132 PHE B N 1
ATOM 2318 C CA . PHE B 1 132 ? 19.920 53.931 21.980 1.00 12.46 132 PHE B CA 1
ATOM 2319 C C . PHE B 1 132 ? 20.157 55.304 22.612 1.00 12.38 132 PHE B C 1
ATOM 2320 O O . PHE B 1 132 ? 20.041 55.461 23.832 1.00 15.26 132 PHE B O 1
ATOM 2328 N N . ASN B 1 133 ? 20.495 56.290 21.788 1.00 11.81 133 ASN B N 1
ATOM 2329 C CA . ASN B 1 133 ? 21.052 57.551 22.282 1.00 12.99 133 ASN B CA 1
ATOM 2330 C C . ASN B 1 133 ? 19.957 58.533 22.706 1.00 12.95 133 ASN B C 1
ATOM 2331 O O . ASN B 1 133 ? 19.703 59.525 22.022 1.00 11.47 133 ASN B O 1
ATOM 2336 N N . ASP B 1 134 ? 19.307 58.234 23.831 1.00 13.68 134 ASP B N 1
ATOM 2337 C CA . ASP B 1 134 ? 18.206 59.046 24.336 1.00 13.81 134 ASP B CA 1
ATOM 2338 C C . ASP B 1 134 ? 18.632 60.475 24.632 1.00 12.45 134 ASP B C 1
ATOM 2339 O O . ASP B 1 134 ? 17.889 61.421 24.375 1.00 10.30 134 ASP B O 1
ATOM 2344 N N . ARG B 1 135 ? 19.822 60.629 25.192 1.00 12.84 135 ARG B N 1
ATOM 2345 C CA . ARG B 1 135 ? 20.322 61.962 25.486 1.00 17.33 135 ARG B CA 1
ATOM 2346 C C . ARG B 1 135 ? 20.428 62.797 24.206 1.00 14.71 135 ARG B C 1
ATOM 2347 O O . ARG B 1 135 ? 19.998 63.949 24.188 1.00 12.10 135 ARG B O 1
ATOM 2355 N N . ALA B 1 136 ? 20.962 62.223 23.126 1.00 14.87 136 ALA B N 1
ATOM 2356 C CA . ALA B 1 136 ? 21.063 62.989 21.875 1.00 9.81 136 ALA B CA 1
ATOM 2357 C C . ALA B 1 136 ? 19.689 63.259 21.284 1.00 12.16 136 ALA B C 1
ATOM 2358 O O . ALA B 1 136 ? 19.404 64.380 20.835 1.00 11.36 136 ALA B O 1
ATOM 2360 N N . LYS B 1 137 ? 18.828 62.242 21.289 1.00 11.62 137 LYS B N 1
ATOM 2361 C CA . LYS B 1 137 ? 17.486 62.400 20.721 1.00 13.04 137 LYS B CA 1
ATOM 2362 C C . LYS B 1 137 ? 16.699 63.511 21.428 1.00 13.93 137 LYS B C 1
ATOM 2363 O O . LYS B 1 137 ? 16.022 64.303 20.777 1.00 13.47 137 LYS B O 1
ATOM 2369 N N . ALA B 1 138 ? 16.816 63.577 22.751 1.00 14.18 138 ALA B N 1
ATOM 2370 C CA . ALA B 1 138 ? 16.124 64.610 23.527 1.00 11.78 138 ALA B CA 1
ATOM 2371 C C . ALA B 1 138 ? 16.669 65.995 23.204 1.00 9.97 138 ALA B C 1
ATOM 2372 O O . ALA B 1 138 ? 15.914 66.961 23.105 1.00 12.98 138 ALA B O 1
ATOM 2374 N N . PHE B 1 139 ? 17.986 66.083 23.054 1.00 9.84 139 PHE B N 1
ATOM 2375 C CA . PHE B 1 139 ? 18.643 67.338 22.708 1.00 7.54 139 PHE B CA 1
ATOM 2376 C C . PHE B 1 139 ? 18.179 67.819 21.346 1.00 10.78 139 PHE B C 1
ATOM 2377 O O . PHE B 1 139 ? 17.721 68.958 21.200 1.00 14.29 139 PHE B O 1
ATOM 2385 N N . TYR B 1 140 ? 18.275 66.957 20.341 1.00 9.67 140 TYR B N 1
ATOM 2386 C CA . TYR B 1 140 ? 17.901 67.383 18.992 1.00 10.33 140 TYR B CA 1
ATOM 2387 C C . TYR B 1 140 ? 16.400 67.636 18.830 1.00 13.21 140 TYR B C 1
ATOM 2388 O O . TYR B 1 140 ? 15.995 68.548 18.116 1.00 13.84 140 TYR B O 1
ATOM 2397 N N . HIS B 1 141 ? 15.583 66.853 19.520 1.00 14.17 141 HIS B N 1
ATOM 2398 C CA . HIS B 1 141 ? 14.155 67.147 19.548 1.00 17.76 141 HIS B CA 1
ATOM 2399 C C . HIS B 1 141 ? 13.888 68.533 20.117 1.00 14.65 141 HIS B C 1
ATOM 2400 O O . HIS B 1 141 ? 13.074 69.284 19.567 1.00 13.32 141 HIS B O 1
ATOM 2407 N N . SER B 1 142 ? 14.583 68.883 21.197 1.00 14.59 142 SER B N 1
ATOM 2408 C CA . SER B 1 142 ? 14.366 70.183 21.844 1.00 14.92 142 SER B CA 1
ATOM 2409 C C . SER B 1 142 ? 14.726 71.341 20.913 1.00 18.50 142 SER B C 1
ATOM 2410 O O . SER B 1 142 ? 14.299 72.477 21.133 1.00 17.66 142 SER B O 1
ATOM 2413 N N . LEU B 1 143 ? 15.510 71.044 19.873 1.00 13.46 143 LEU B N 1
ATOM 2414 C CA . LEU B 1 143 ? 15.938 72.046 18.897 1.00 16.25 143 LEU B CA 1
ATOM 2415 C C . LEU B 1 143 ? 15.058 72.094 17.648 1.00 15.77 143 LEU B C 1
ATOM 2416 O O . LEU B 1 143 ? 15.358 72.811 16.701 1.00 17.79 143 LEU B O 1
ATOM 2421 N N . GLY B 1 144 ? 13.974 71.324 17.645 1.00 13.34 144 GLY B N 1
ATOM 2422 C CA . GLY B 1 144 ? 13.073 71.305 16.508 1.00 17.25 144 GLY B CA 1
ATOM 2423 C C . GLY B 1 144 ? 13.384 70.268 15.436 1.00 20.64 144 GLY B C 1
ATOM 2424 O O . GLY B 1 144 ? 12.763 70.288 14.370 1.00 22.13 144 GLY B O 1
ATOM 2433 N N . ARG B 1 146 ? 13.368 66.493 13.668 1.00 19.96 146 ARG B N 1
ATOM 2434 C CA . ARG B 1 146 ? 12.456 65.367 13.651 1.00 22.43 146 ARG B CA 1
ATOM 2435 C C . ARG B 1 146 ? 13.011 64.278 12.761 1.00 17.13 146 ARG B C 1
ATOM 2436 O O . ARG B 1 146 ? 13.916 64.522 11.953 1.00 12.94 146 ARG B O 1
ATOM 2444 N N . CYS B 1 147 ? 12.487 63.072 12.927 1.00 13.37 147 CYS B N 1
ATOM 2445 C CA . CYS B 1 147 ? 12.966 61.940 12.148 1.00 13.12 147 CYS B CA 1
ATOM 2446 C C . CYS B 1 147 ? 12.555 62.087 10.698 1.00 15.73 147 CYS B C 1
ATOM 2447 O O . CYS B 1 147 ? 11.383 62.317 10.392 1.00 18.71 147 CYS B O 1
ATOM 2450 N N . GLN B 1 148 ? 13.530 61.961 9.808 1.00 13.10 148 GLN B N 1
ATOM 2451 C CA . GLN B 1 148 ? 13.276 61.926 8.379 1.00 13.99 148 GLN B CA 1
ATOM 2452 C C . GLN B 1 148 ? 13.082 60.488 7.937 1.00 13.31 148 GLN B C 1
ATOM 2453 O O . GLN B 1 148 ? 12.113 60.146 7.256 1.00 12.29 148 GLN B O 1
ATOM 2459 N N . LYS B 1 149 ? 14.048 59.652 8.300 1.00 13.24 149 LYS 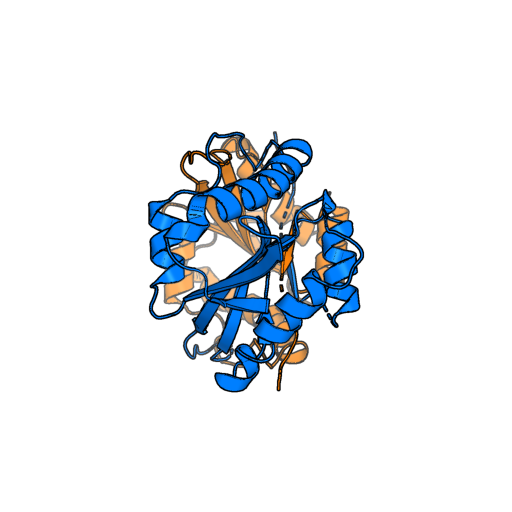B N 1
ATOM 2460 C CA . LYS B 1 149 ? 14.011 58.236 7.934 1.00 12.15 149 LYS B CA 1
ATOM 2461 C C . LYS B 1 149 ? 14.815 57.432 8.939 1.00 14.84 149 LYS B C 1
ATOM 2462 O O . LYS B 1 149 ? 15.546 57.992 9.746 1.00 11.97 149 LYS B O 1
ATOM 2468 N N . GLN B 1 150 ? 14.679 56.114 8.912 1.00 13.42 150 GLN B N 1
ATOM 2469 C CA . GLN B 1 150 ? 15.449 55.311 9.855 1.00 12.94 150 GLN B CA 1
ATOM 2470 C C . GLN B 1 150 ? 15.968 54.020 9.243 1.00 12.56 150 GLN B C 1
ATOM 2471 O O . GLN B 1 150 ? 15.350 53.437 8.338 1.00 10.83 150 GLN B O 1
ATOM 2477 N N . THR B 1 151 ? 17.127 53.602 9.729 1.00 6.81 151 THR B N 1
ATOM 2478 C CA . THR B 1 151 ? 17.715 52.338 9.327 1.00 5.82 151 THR B CA 1
ATOM 2479 C C . THR B 1 151 ? 17.177 51.289 10.262 1.00 10.48 151 THR B C 1
ATOM 2480 O O . THR B 1 151 ? 17.265 51.426 11.488 1.00 12.31 151 THR B O 1
ATOM 2492 N N . GLU B 1 153 ? 17.028 47.081 11.307 1.00 9.82 153 GLU B N 1
ATOM 2493 C CA . GLU B 1 153 ? 17.933 45.942 11.291 1.00 7.65 153 GLU B CA 1
ATOM 2494 C C . GLU B 1 153 ? 17.281 44.686 11.846 1.00 11.03 153 GLU B C 1
ATOM 2495 O O . GLU B 1 153 ? 16.427 44.753 12.734 1.00 12.02 153 GLU B O 1
ATOM 2501 N N . LEU B 1 154 ? 17.709 43.547 11.317 1.00 13.23 154 LEU B N 1
ATOM 2502 C CA . LEU B 1 154 ? 17.303 42.236 11.836 1.00 14.32 154 LEU B CA 1
ATOM 2503 C C . LEU B 1 154 ? 18.566 41.399 11.971 1.00 16.08 154 LEU B C 1
ATOM 2504 O O . LEU B 1 154 ? 19.100 40.912 10.978 1.00 14.02 154 LEU B O 1
ATOM 2509 N N . PRO B 1 155 ? 19.098 41.282 13.201 1.00 19.13 155 PRO B N 1
ATOM 2510 C CA . PRO B 1 155 ? 20.319 40.485 13.386 1.00 19.90 155 PRO B CA 1
ATOM 2511 C C . PRO B 1 155 ? 20.075 39.023 13.021 1.00 18.64 155 PRO B C 1
ATOM 2512 O O . PRO B 1 155 ? 19.017 38.486 13.352 1.00 19.87 155 PRO B O 1
ATOM 2516 N N . LEU B 1 156 ? 21.015 38.399 12.318 1.00 15.98 156 LEU B N 1
ATOM 2517 C CA . LEU B 1 156 ? 20.823 37.022 11.850 1.00 22.07 156 LEU B CA 1
ATOM 2518 C C . LEU B 1 156 ? 21.854 36.056 12.412 1.00 33.85 156 LEU B C 1
ATOM 2519 O O . LEU B 1 156 ? 22.110 35.009 11.820 1.00 37.01 156 LEU B O 1
ATOM 2524 N N . LEU B 1 157 ? 22.443 36.407 13.548 1.00 39.19 157 LEU B N 1
ATOM 2525 C CA . LEU B 1 157 ? 23.440 35.558 14.192 1.00 46.64 157 LEU B CA 1
ATOM 2526 C C . LEU B 1 157 ? 23.011 35.185 15.608 1.00 53.21 157 LEU B C 1
ATOM 2527 O O . LEU B 1 157 ? 22.960 36.038 16.499 1.00 55.16 157 LEU B O 1
#

CATH classification: 3.40.630.30

Secondary structure (DSSP, 8-state):
-EEE--GGGHHHHHHHHHHHHHHHHHH-TTT----SSSS-HHHHHHHHH-SSEEEEEEEEETTEEEEEEEEEEEEE-------EEEEEEEEEEE-GGG-SSSHHHHHHHHHHHHHHHTT-SEEEE-EETT-HHHHHHHHHT----EE--EE--/-EEE--GGGHHHHHHHHHHHHHHHHHH-TTT----SSSS-HHHHHHHHH-SSEEEEEEE-TTS-EEEEEEEEEEEEPP-----EEEEEEEEEEE-GGGTTSSHHHHHHHHHHHHHHHTT-SEEEE-EETT-HHHHHHHHHT----EE--EE--

Nearest PDB structures (foldseek):
  4e0a-assembly1_B  TM=9.970E-01  e=1.032E-28  Halalkalibacterium halodurans C-125
  4f6a-assembly1_B  TM=9.904E-01  e=3.058E-28  Halalkalibacterium halodurans C-125
  1s5k-assembly1_B  TM=8.450E-01  e=1.746E-07  Salmonella enterica subsp. enterica serovar Enteritidis
  4f0y-assembly1_B  TM=7.963E-01  e=6.695E-08  Acinetobacter haemolyticus
  4e8o-assembly1_A  TM=8.101E-01  e=6.679E-07  Acinetobacter baumannii

Radius of gyration: 21.91 Å; Cα contacts (8 Å, |Δi|>4): 538; chains: 2; bounding box: 50×51×52 Å

InterPro domains:
  IPR000182 GNAT domain [PF00583] (41-145)
  IPR000182 GNAT domain [PS51186] (1-156)
  IPR016181 Acyl-CoA N-acyltransferase [SSF55729] (1-152)
  IPR051016 Diverse Substrate Acetyltransferase [PTHR10545] (1-148)

Foldseek 3Di:
DKDWDDLVCVVQVQVQVQVVLVVCCVVCVVPGPDDVRPDDSVVVNCQCPPPFKTKMFDDDDDVHTQKMWIKGWDWDDDDPVHTFTEIETADIGGRPVPPDDCPSVVNVVVVVVVCVVVVGPYYYYDDDPVCVVVVVVVVVVPDDDDDDDDDDD/DKDWDALVCPVQQQVQVLVVLVVCCVVCVVPGPDDVRPDDSVVVNCQCPPPFKTKMFDADPVRHTFKMWIWGFDWDDDDPVHTFTEIETADIGGHPVCPPPCPSVVVVVVVVVVCVVVPGPYYDYDDDPVCPVVVVVVVVVPDDPDDDDDDDD

Sequence (306 aa):
IIREATVQDYEEVARLHTQVHEAHVKERGDIFRSNEPTLNPSRFQAAVQGEKSTVLVFVDEREKIGAYSVIHLVQTPLLPTQQRKTVYISDLCVDETRRGGGIGRLIFEAIISSYGKAHQVDAIELDVYDFNDRAKAFYHSLGRCQKQTELPLLIIREATVQDYEEVARLHTQVHEAHVKERGDIFRSNEPTLNPSRFQAAVQGEKSTVLVFVDEREKIGAYSVIHLVQTPLLPTQQRKTVYISDLCVDETRRGGGIGRLIFEAIISSYGKAHQVDAIELDVYDFNDRAKAFYHSLGRCQKQTELPLL

B-factor: mean 21.5, std 11.97, range [4.07, 139.13]

Solvent-accessible surface area: 16295 Å² total